Protein AF-A0A833H081-F1 (afdb_monomer_lite)

Structure (mmCIF, N/CA/C/O backbone):
data_AF-A0A833H081-F1
#
_entry.id   AF-A0A833H081-F1
#
loop_
_atom_site.group_PDB
_atom_site.id
_atom_site.type_symbol
_atom_site.label_atom_id
_atom_site.label_alt_id
_atom_site.label_comp_id
_atom_site.label_asym_id
_atom_site.label_entity_id
_atom_site.label_seq_id
_atom_site.pdbx_PDB_ins_code
_atom_site.Cartn_x
_atom_site.Cartn_y
_atom_site.Cartn_z
_atom_site.occupancy
_atom_site.B_iso_or_equiv
_atom_site.auth_seq_id
_atom_site.auth_comp_id
_atom_site.auth_asym_id
_atom_site.auth_atom_id
_atom_site.pdbx_PDB_model_num
ATOM 1 N N . MET A 1 1 ? -15.507 33.249 69.278 1.00 48.41 1 MET A N 1
ATOM 2 C CA . MET A 1 1 ? -15.142 32.251 68.249 1.00 48.41 1 MET A CA 1
ATOM 3 C C . MET A 1 1 ? -15.865 32.626 66.962 1.00 48.41 1 MET A C 1
ATOM 5 O O . MET A 1 1 ? -17.086 32.691 66.982 1.00 48.41 1 MET A O 1
ATOM 9 N N . LYS A 1 2 ? -15.139 33.000 65.900 1.00 46.97 2 LYS A N 1
ATOM 10 C CA . LYS A 1 2 ? -15.729 33.373 64.602 1.00 46.97 2 LYS A CA 1
ATOM 11 C C . LYS A 1 2 ? -15.830 32.118 63.737 1.00 46.97 2 LYS A C 1
ATOM 13 O O . LYS A 1 2 ? -14.808 31.524 63.412 1.00 46.97 2 LYS A O 1
ATOM 18 N N . VAL A 1 3 ? -17.055 31.714 63.420 1.00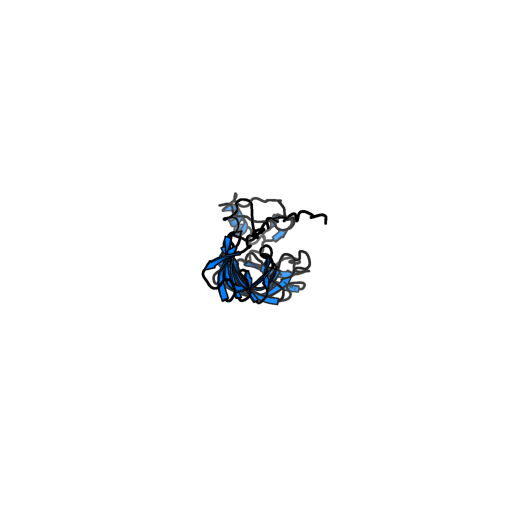 56.38 3 VAL A N 1
ATOM 19 C CA . VAL A 1 3 ? -17.357 30.589 62.530 1.00 56.38 3 VAL A CA 1
ATOM 20 C C . VAL A 1 3 ? -17.225 31.094 61.093 1.00 56.38 3 VAL A C 1
ATOM 22 O O . VAL A 1 3 ? -17.935 32.019 60.705 1.00 56.38 3 VAL A O 1
ATOM 25 N N . PHE A 1 4 ? -16.285 30.540 60.326 1.00 51.81 4 PHE A N 1
ATOM 26 C CA . PHE A 1 4 ? -16.158 30.813 58.893 1.00 51.81 4 PHE A CA 1
ATOM 27 C C . PHE A 1 4 ? -17.021 29.819 58.101 1.00 51.81 4 PHE A C 1
ATOM 29 O O . PHE A 1 4 ? -16.966 28.623 58.392 1.00 51.81 4 PHE A O 1
ATOM 36 N N . PRO A 1 5 ? -17.808 30.273 57.110 1.00 66.81 5 PRO A N 1
ATOM 37 C CA . PRO A 1 5 ? -18.621 29.388 56.288 1.00 66.81 5 PRO A CA 1
ATOM 38 C C . PRO A 1 5 ? -17.740 28.613 55.300 1.00 66.81 5 PRO A C 1
ATOM 40 O O . PRO A 1 5 ? -16.988 29.194 54.518 1.00 66.81 5 PRO A O 1
ATOM 43 N N . THR A 1 6 ? -17.839 27.287 55.334 1.00 69.38 6 THR A N 1
ATOM 44 C CA . THR A 1 6 ? -17.206 26.391 54.364 1.00 69.38 6 THR A CA 1
ATOM 45 C C . THR A 1 6 ? -17.991 26.449 53.054 1.00 69.38 6 THR A C 1
ATOM 47 O O . THR A 1 6 ? -19.110 25.949 52.968 1.00 69.38 6 THR A O 1
ATOM 50 N N . ILE A 1 7 ? -17.423 27.086 52.032 1.00 67.81 7 ILE A N 1
ATOM 51 C CA . ILE A 1 7 ? -17.984 27.101 50.677 1.00 67.81 7 ILE A CA 1
ATOM 52 C C . ILE A 1 7 ? -17.566 25.798 49.988 1.00 67.81 7 ILE A C 1
ATOM 54 O O . ILE A 1 7 ? -16.392 25.601 49.679 1.00 67.81 7 ILE A O 1
ATOM 58 N N . VAL A 1 8 ? -18.522 24.896 49.767 1.00 68.31 8 VAL A N 1
ATOM 59 C CA . VAL A 1 8 ? -18.324 23.667 48.987 1.00 68.31 8 VAL A CA 1
ATOM 60 C C . VAL A 1 8 ? -18.497 24.011 47.509 1.00 68.31 8 VAL A C 1
ATOM 62 O O . VAL A 1 8 ? -19.612 24.235 47.043 1.00 68.31 8 VAL A O 1
ATOM 65 N N . PHE A 1 9 ? -17.395 24.070 46.761 1.00 62.66 9 PHE A N 1
ATOM 66 C CA . PHE A 1 9 ? -17.441 24.155 45.302 1.00 62.66 9 PHE A CA 1
ATOM 67 C C . PHE A 1 9 ? -17.783 22.775 44.729 1.00 62.66 9 PHE A C 1
ATOM 69 O O . PHE A 1 9 ? -16.938 21.883 44.682 1.00 62.66 9 PHE A O 1
ATOM 76 N N . ALA A 1 10 ? -19.027 22.597 44.283 1.00 66.94 10 ALA A N 1
ATOM 77 C CA . ALA A 1 10 ? -19.420 21.472 43.441 1.00 66.94 10 ALA A CA 1
ATOM 78 C C . ALA A 1 10 ? -18.830 21.682 42.035 1.00 66.94 10 ALA A C 1
ATOM 80 O O . ALA A 1 10 ? -19.448 22.290 41.164 1.00 66.94 10 ALA A O 1
ATOM 81 N N . GLY A 1 11 ? -17.583 21.250 41.842 1.00 69.00 11 GLY A N 1
ATOM 82 C CA . GLY A 1 11 ? -16.923 21.267 40.542 1.00 69.00 11 GLY A CA 1
ATOM 83 C C . GLY A 1 11 ? -17.538 20.215 39.627 1.00 69.00 11 GLY A C 1
ATOM 84 O O . GLY A 1 11 ? -17.276 19.025 39.786 1.00 69.00 11 GLY A O 1
ATOM 85 N N . THR A 1 12 ? -18.356 20.643 38.670 1.00 75.00 12 THR A N 1
ATOM 86 C CA . THR A 1 12 ? -18.852 19.789 37.589 1.00 75.00 12 THR A CA 1
ATOM 87 C C . THR A 1 12 ? -17.662 19.314 36.755 1.00 75.00 12 THR A C 1
ATOM 89 O O . THR A 1 12 ? -17.102 20.075 35.966 1.00 75.00 12 THR A O 1
ATOM 92 N N . ILE A 1 13 ? -17.246 18.061 36.944 1.00 76.38 13 ILE A N 1
ATOM 93 C CA . ILE A 1 13 ? -16.225 17.424 36.111 1.00 76.38 13 ILE A CA 1
ATOM 94 C C . ILE A 1 13 ? -16.863 17.167 34.743 1.00 76.38 13 ILE A C 1
ATOM 96 O O . ILE A 1 13 ? -17.627 16.220 34.564 1.00 76.38 13 ILE A O 1
ATOM 100 N N . LEU A 1 14 ? -16.574 18.038 33.775 1.00 66.00 14 LEU A N 1
ATOM 101 C CA . LEU A 1 14 ? -16.861 17.785 32.366 1.00 66.00 14 LEU A CA 1
ATOM 102 C C . LEU A 1 14 ? -15.946 16.648 31.908 1.00 66.00 14 LEU A C 1
ATOM 104 O O . LEU A 1 14 ? -14.779 16.862 31.582 1.00 66.00 14 LEU A O 1
ATOM 108 N N . LEU A 1 15 ? -16.475 15.426 31.910 1.00 63.44 15 LEU A N 1
ATOM 109 C CA . LEU A 1 15 ? -15.853 14.300 31.228 1.00 63.44 15 LEU A CA 1
ATOM 110 C C . LEU A 1 15 ? -15.910 14.602 29.731 1.00 63.44 15 LEU A C 1
ATOM 112 O O . LEU A 1 15 ? -16.925 14.378 29.075 1.00 63.44 15 LEU A O 1
ATOM 116 N N . VAL A 1 16 ? -14.832 15.180 29.203 1.00 64.44 16 VAL A N 1
ATOM 117 C CA . VAL A 1 16 ? -14.634 15.319 27.762 1.00 64.44 16 VAL A CA 1
ATOM 118 C C . VAL A 1 16 ? -14.613 13.902 27.201 1.00 64.44 16 VAL A C 1
ATOM 120 O O . VAL A 1 16 ? -13.638 13.173 27.375 1.00 64.44 16 VAL A O 1
ATOM 123 N N . SER A 1 17 ? -15.713 13.484 26.577 1.00 53.28 17 SER A N 1
ATOM 124 C CA . SER A 1 17 ? -15.777 12.211 25.875 1.00 53.28 17 SER A CA 1
ATOM 125 C C . SER A 1 17 ? -14.866 12.316 24.657 1.00 53.28 17 SER A C 1
ATOM 127 O O . SER A 1 17 ? -15.225 12.841 23.603 1.00 53.28 17 SER A O 1
ATOM 129 N N . CYS A 1 18 ? -13.628 11.861 24.821 1.00 63.53 18 CYS A N 1
ATOM 130 C CA . CYS A 1 18 ? -12.721 11.664 23.708 1.00 63.53 18 CYS A CA 1
ATOM 131 C C . CYS A 1 18 ? -13.326 10.537 22.866 1.00 63.53 18 CYS A C 1
ATOM 133 O O . CYS A 1 18 ? -13.199 9.367 23.217 1.00 63.53 18 CYS A O 1
ATOM 135 N N . SER A 1 19 ? -14.099 10.886 21.831 1.00 71.06 19 SER A N 1
ATOM 136 C CA . SER A 1 19 ? -14.675 9.886 20.933 1.00 71.06 19 SER A CA 1
ATOM 137 C C . SER A 1 19 ? -13.513 9.102 20.327 1.00 71.06 19 SER A C 1
ATOM 139 O O . SER A 1 19 ? -12.705 9.712 19.617 1.00 71.06 19 SER A O 1
ATOM 141 N N . PRO A 1 20 ? -13.398 7.791 20.593 1.00 83.00 20 PRO A N 1
ATOM 142 C CA . PRO A 1 20 ? -12.286 7.014 20.080 1.00 83.00 20 PRO A CA 1
ATOM 143 C C . PRO A 1 20 ? -12.314 7.048 18.550 1.00 83.00 20 PRO A C 1
ATOM 145 O O . PRO A 1 20 ? -13.380 7.084 17.928 1.00 83.00 20 PRO A O 1
ATOM 148 N N . TYR A 1 21 ? -11.130 7.082 17.937 1.00 90.00 21 TYR A N 1
ATOM 149 C CA . TYR A 1 21 ? -11.008 7.087 16.478 1.00 90.00 21 TYR A CA 1
ATOM 150 C C . TYR A 1 21 ? -11.550 5.789 15.861 1.00 90.00 21 TYR A C 1
ATOM 152 O O . TYR A 1 21 ? -12.096 5.809 14.758 1.00 90.00 21 TYR A O 1
ATOM 160 N N . TRP A 1 22 ? -11.420 4.681 16.592 1.00 94.31 22 TRP A N 1
ATOM 161 C CA . TRP A 1 22 ? -11.935 3.367 16.239 1.00 94.31 22 TRP A CA 1
ATOM 162 C C . TRP A 1 22 ? -13.147 3.026 17.101 1.00 94.31 22 TRP A C 1
ATOM 164 O O . TRP A 1 22 ? -13.115 3.137 18.324 1.00 94.31 22 TRP A O 1
ATOM 174 N N . ARG A 1 23 ? -14.221 2.580 16.455 1.00 95.31 23 ARG A N 1
ATOM 175 C CA . ARG A 1 23 ? -15.385 1.996 17.113 1.00 95.31 23 ARG A CA 1
ATOM 176 C C . ARG A 1 23 ? -15.312 0.481 16.984 1.00 95.31 23 ARG A C 1
ATOM 178 O O . ARG A 1 23 ? -15.293 -0.045 15.873 1.00 95.31 23 ARG A O 1
ATOM 185 N N . CYS A 1 24 ? -15.329 -0.202 18.120 1.00 96.38 24 CYS A N 1
ATOM 186 C CA . CYS A 1 24 ? -15.501 -1.646 18.190 1.00 96.38 24 CYS A CA 1
ATOM 187 C C . CYS A 1 24 ? -16.857 -2.050 17.592 1.00 96.38 24 CYS A C 1
ATOM 189 O O . CYS A 1 24 ? -17.894 -1.566 18.045 1.00 96.38 24 CYS A O 1
ATOM 191 N N . GLU A 1 25 ? -16.859 -2.903 16.567 1.00 97.31 25 GLU A N 1
ATOM 192 C CA . GLU A 1 25 ? -18.088 -3.474 16.005 1.00 97.31 25 GLU A CA 1
ATOM 193 C C . GLU A 1 25 ? -18.339 -4.892 16.533 1.00 97.31 25 GLU A C 1
ATOM 195 O O . GLU A 1 25 ? -19.471 -5.232 16.866 1.00 97.31 25 GLU A O 1
ATOM 200 N N . SER A 1 26 ? -17.294 -5.720 16.631 1.00 97.88 26 SER A N 1
ATOM 201 C CA . SER A 1 26 ? -17.374 -7.072 17.203 1.00 97.88 26 SER A CA 1
ATOM 202 C C . SER A 1 26 ? -15.998 -7.600 17.628 1.00 97.88 26 SER A C 1
ATOM 204 O O . SER A 1 26 ? -14.970 -7.104 17.169 1.00 97.88 26 SER A O 1
ATOM 206 N N . GLY A 1 27 ? -15.972 -8.630 18.480 1.00 96.56 27 GLY A N 1
ATOM 207 C CA . GLY A 1 27 ? -14.746 -9.304 18.928 1.00 96.56 27 GLY A CA 1
ATOM 208 C C . GLY A 1 27 ? -14.127 -8.724 20.206 1.00 96.56 27 GLY A C 1
ATOM 209 O O . GLY A 1 27 ? -14.797 -8.046 20.984 1.00 96.56 27 GLY A O 1
ATOM 210 N N . ALA A 1 28 ? -12.853 -9.044 20.447 1.00 95.56 28 ALA A N 1
ATOM 211 C CA . ALA A 1 28 ? -12.121 -8.705 21.669 1.00 95.56 28 ALA A CA 1
ATOM 212 C C . ALA A 1 28 ? -11.333 -7.393 21.511 1.00 95.56 28 ALA A C 1
ATOM 214 O O . ALA A 1 28 ? -10.130 -7.412 21.276 1.00 95.56 28 ALA A O 1
ATOM 215 N N . CYS A 1 29 ? -12.021 -6.254 21.618 1.00 93.31 29 CYS A N 1
ATOM 216 C CA . CYS A 1 29 ? -11.470 -4.940 21.262 1.00 93.31 29 CYS A CA 1
ATOM 217 C C . CYS A 1 29 ? -10.391 -4.397 22.215 1.00 93.31 29 CYS A C 1
ATOM 219 O O . CYS A 1 29 ? -9.580 -3.576 21.800 1.00 93.31 29 CYS A O 1
ATOM 221 N N . ASP A 1 30 ? -10.329 -4.873 23.459 1.00 92.94 30 ASP A N 1
ATOM 222 C CA . ASP A 1 30 ? -9.329 -4.430 24.445 1.00 92.94 30 ASP A CA 1
ATOM 223 C C . ASP A 1 30 ? -8.124 -5.378 24.558 1.00 92.94 30 ASP A C 1
ATOM 225 O O . ASP A 1 30 ? -7.315 -5.263 25.477 1.00 92.94 30 ASP A O 1
ATOM 229 N N . GLY A 1 31 ? -7.978 -6.315 23.619 1.00 92.75 31 GLY A N 1
ATOM 230 C CA . GLY A 1 31 ? -6.899 -7.297 23.630 1.00 92.75 31 GLY A CA 1
ATOM 231 C C . GLY A 1 31 ? -7.325 -8.602 22.974 1.00 92.75 31 GLY A C 1
ATOM 232 O O . GLY A 1 31 ? -7.942 -9.450 23.617 1.00 92.75 31 GLY A O 1
ATOM 233 N N . GLY A 1 32 ? -6.975 -8.770 21.700 1.00 96.00 32 GLY A N 1
ATOM 234 C CA . GLY A 1 32 ? -7.300 -9.959 20.910 1.00 96.00 32 GLY A CA 1
ATOM 235 C C . GLY A 1 32 ? -7.748 -9.617 19.494 1.00 96.00 32 GLY A C 1
ATOM 236 O O . GLY A 1 32 ? -7.461 -8.532 18.992 1.00 96.00 32 GLY A O 1
ATOM 237 N N . HIS A 1 33 ? -8.447 -10.546 18.838 1.00 98.12 33 HIS A N 1
ATOM 238 C CA . HIS A 1 33 ? -8.982 -10.321 17.496 1.00 98.12 33 HIS A CA 1
ATOM 239 C C . HIS A 1 33 ? -10.333 -9.608 17.539 1.00 98.12 33 HIS A C 1
ATOM 241 O O . HIS A 1 33 ? -11.270 -10.061 18.206 1.00 98.12 33 HIS A O 1
ATOM 247 N N . ALA A 1 34 ? -10.447 -8.520 16.785 1.00 98.00 34 ALA A N 1
ATOM 248 C CA . ALA A 1 34 ? -11.671 -7.747 16.683 1.00 98.00 34 ALA A CA 1
ATOM 249 C C . ALA A 1 34 ? -11.869 -7.141 15.295 1.00 98.00 34 ALA A C 1
ATOM 251 O O . ALA A 1 34 ? -10.958 -7.074 14.467 1.00 98.00 34 ALA A O 1
ATOM 252 N N . ARG A 1 35 ? -13.097 -6.677 15.077 1.00 98.19 35 ARG A N 1
ATOM 253 C CA . ARG A 1 35 ? -13.501 -5.866 13.940 1.00 98.19 35 ARG A CA 1
ATOM 254 C C . ARG A 1 35 ? -13.758 -4.441 14.415 1.00 98.19 35 ARG A C 1
ATOM 256 O O . ARG A 1 35 ? -14.655 -4.206 15.229 1.00 98.19 35 ARG A O 1
ATOM 263 N N . LEU A 1 36 ? -12.981 -3.500 13.894 1.00 97.00 36 LEU A N 1
ATOM 264 C CA . LEU A 1 36 ? -13.054 -2.080 14.213 1.00 97.00 36 LEU A CA 1
ATOM 265 C C . LEU A 1 36 ? -13.484 -1.281 12.979 1.00 97.00 36 LEU A C 1
ATOM 267 O O . LEU A 1 36 ? -13.082 -1.582 11.855 1.00 97.00 36 LEU A O 1
ATOM 271 N N . ILE A 1 37 ? -14.268 -0.229 13.199 1.00 96.00 37 ILE A N 1
ATOM 272 C CA . ILE A 1 37 ? -14.658 0.742 12.173 1.00 96.00 37 ILE A CA 1
ATOM 273 C C . ILE A 1 37 ? -14.073 2.099 12.557 1.00 96.00 37 ILE A C 1
ATOM 275 O O . ILE A 1 37 ? -14.327 2.592 13.656 1.00 96.00 37 ILE A O 1
ATOM 279 N N . SER A 1 38 ? -13.289 2.708 11.669 1.00 93.94 38 SER A N 1
ATOM 280 C CA . SER A 1 38 ? -12.713 4.034 11.904 1.00 93.94 38 SER A CA 1
ATOM 281 C C . SER A 1 38 ? -13.778 5.132 11.824 1.00 93.94 38 SER A C 1
ATOM 283 O O . SER A 1 38 ? -14.858 4.948 11.261 1.00 93.94 38 SER A O 1
ATOM 285 N N . LYS A 1 39 ? -13.446 6.336 12.295 1.00 91.62 39 LYS A N 1
ATOM 286 C CA . LYS A 1 39 ? -14.247 7.550 12.058 1.00 91.62 39 LYS A CA 1
ATOM 287 C C . LYS A 1 39 ? -14.523 7.812 10.566 1.00 91.62 39 LYS A C 1
ATOM 289 O O . LYS A 1 39 ? -15.513 8.460 10.235 1.00 91.62 39 LYS A O 1
ATOM 294 N N . TYR A 1 40 ? -13.660 7.323 9.675 1.00 91.19 40 TYR A N 1
ATOM 295 C CA . TYR A 1 40 ? -13.803 7.444 8.219 1.00 91.19 40 TYR A CA 1
ATOM 296 C C . TYR A 1 40 ? -14.407 6.191 7.573 1.00 91.19 40 TYR A C 1
ATOM 298 O O . TYR A 1 40 ? -14.411 6.072 6.352 1.00 91.19 40 TYR A O 1
ATOM 306 N N . CYS A 1 41 ? -14.940 5.281 8.393 1.00 93.94 41 CYS A N 1
ATOM 307 C CA . CYS A 1 41 ? -15.505 3.988 8.020 1.00 93.94 41 CYS A CA 1
ATOM 308 C C . CYS A 1 41 ? -14.545 3.001 7.369 1.00 93.94 41 CYS A C 1
ATOM 310 O O . CYS A 1 41 ? -14.996 2.001 6.809 1.00 93.94 41 CYS A O 1
ATOM 312 N N . ASP A 1 42 ? -13.240 3.242 7.452 1.00 94.50 42 ASP A N 1
ATOM 313 C CA . ASP A 1 42 ? -12.304 2.182 7.126 1.00 94.50 42 ASP A CA 1
ATOM 314 C C . ASP A 1 42 ? -12.517 1.025 8.102 1.00 94.50 42 ASP A C 1
ATOM 316 O O . ASP A 1 42 ? -12.785 1.222 9.291 1.00 94.50 42 ASP A O 1
ATOM 320 N N . VAL A 1 43 ? -12.396 -0.184 7.582 1.00 96.69 43 VAL A N 1
ATOM 321 C CA . VAL A 1 43 ? -12.622 -1.405 8.340 1.00 96.69 43 VAL A CA 1
ATOM 322 C C . VAL A 1 43 ? -11.278 -2.018 8.669 1.00 96.69 43 VAL A C 1
ATOM 324 O O . VAL A 1 43 ? -10.450 -2.201 7.778 1.00 96.69 43 VAL A O 1
ATOM 327 N N . TYR A 1 44 ? -11.083 -2.379 9.930 1.00 97.56 44 TYR A N 1
ATOM 328 C CA . TYR A 1 44 ? -9.965 -3.198 10.367 1.00 97.56 44 TYR A CA 1
ATOM 329 C C . TYR A 1 44 ? -10.476 -4.502 10.978 1.00 97.56 44 TYR A C 1
ATOM 331 O O . TYR A 1 44 ? -11.393 -4.492 11.796 1.00 97.56 44 TYR A O 1
ATOM 339 N N . GLU A 1 45 ? -9.877 -5.620 10.589 1.00 98.44 45 GLU A N 1
ATOM 340 C CA . GLU A 1 45 ? -10.118 -6.949 11.143 1.00 98.44 45 GLU A CA 1
ATOM 341 C C . GLU A 1 45 ? -8.773 -7.570 11.505 1.00 98.44 45 GLU A C 1
ATOM 343 O O . GLU A 1 45 ? -7.980 -7.894 10.620 1.00 98.44 45 GLU A O 1
ATOM 348 N N . GLY A 1 46 ? -8.487 -7.734 12.790 1.00 98.06 46 GLY A N 1
ATOM 349 C CA . GLY A 1 46 ? -7.182 -8.232 13.204 1.00 98.06 46 GLY A CA 1
ATOM 350 C C . GLY A 1 46 ? -6.942 -8.116 14.693 1.00 98.06 46 GLY A C 1
ATOM 351 O O . GLY A 1 46 ? -7.879 -7.944 15.472 1.00 98.06 46 GLY A O 1
ATOM 352 N N . GLU A 1 47 ? -5.678 -8.244 15.069 1.00 98.12 47 GLU A N 1
ATOM 353 C CA . GLU A 1 47 ? -5.209 -8.070 16.437 1.00 98.12 47 GLU A CA 1
ATOM 354 C C . GLU A 1 47 ? -5.414 -6.620 16.902 1.00 98.12 47 GLU A C 1
ATOM 356 O O . GLU A 1 47 ? -5.282 -5.661 16.133 1.00 98.12 47 GLU A O 1
ATOM 361 N N . THR A 1 48 ? -5.791 -6.463 18.165 1.00 97.25 48 THR A N 1
ATOM 362 C CA . THR A 1 48 ? -6.074 -5.174 18.793 1.00 97.25 48 THR A CA 1
ATOM 363 C C . THR A 1 48 ? -5.472 -5.097 20.182 1.00 97.25 48 THR A C 1
ATOM 365 O O . THR A 1 48 ? -5.304 -6.112 20.871 1.00 97.25 48 THR A O 1
ATOM 368 N N . ARG A 1 49 ? -5.190 -3.867 20.608 1.00 96.31 49 ARG A N 1
ATOM 369 C CA . ARG A 1 49 ? -4.791 -3.535 21.972 1.00 96.31 49 ARG A CA 1
ATOM 370 C C . ARG A 1 49 ? -5.412 -2.198 22.359 1.00 96.31 49 ARG A C 1
ATOM 372 O O . ARG A 1 49 ? -5.301 -1.228 21.616 1.00 96.31 49 ARG A O 1
ATOM 379 N N . ASN A 1 50 ? -6.049 -2.140 23.530 1.00 94.12 50 ASN A N 1
ATOM 380 C CA . ASN A 1 50 ? -6.679 -0.922 24.063 1.00 94.12 50 ASN A CA 1
ATOM 381 C C . ASN A 1 50 ? -7.673 -0.249 23.088 1.00 94.12 50 ASN A C 1
ATOM 383 O O . ASN A 1 50 ? -7.677 0.974 22.951 1.00 94.12 50 ASN A O 1
ATOM 387 N N . GLY A 1 51 ? -8.477 -1.030 22.365 1.00 94.31 51 GLY A N 1
ATOM 388 C CA . GLY A 1 51 ? -9.457 -0.505 21.412 1.00 94.31 51 GLY A CA 1
ATOM 389 C C . GLY A 1 51 ? -8.878 -0.053 20.069 1.00 94.31 51 GLY A C 1
ATOM 390 O O . GLY A 1 51 ? -9.634 0.438 19.229 1.00 94.31 51 GLY A O 1
ATOM 391 N N . GLU A 1 52 ? -7.571 -0.208 19.838 1.00 95.75 52 GLU A N 1
ATOM 392 C CA . GLU A 1 52 ? -6.898 0.213 18.609 1.00 95.75 52 GLU A CA 1
ATOM 393 C C . GLU A 1 52 ? -6.297 -0.978 17.828 1.00 95.75 52 GLU A C 1
ATOM 395 O O . GLU A 1 52 ? -5.944 -1.996 18.431 1.00 95.75 52 GLU A O 1
ATOM 400 N N . PRO A 1 53 ? -6.162 -0.876 16.487 1.00 96.94 53 PRO A N 1
ATOM 401 C CA . PRO A 1 53 ? -5.421 -1.845 15.683 1.00 96.94 53 PRO A CA 1
ATOM 402 C C . PRO A 1 53 ? -3.960 -1.963 16.124 1.00 96.94 53 PRO A C 1
ATOM 404 O O . PRO A 1 53 ? -3.224 -0.974 16.110 1.00 96.94 53 PRO A O 1
ATOM 407 N N . GLU A 1 54 ? -3.514 -3.172 16.451 1.00 97.25 54 GLU A N 1
ATOM 408 C CA . GLU A 1 54 ? -2.109 -3.440 16.754 1.00 97.25 54 GLU A CA 1
ATOM 409 C C . GLU A 1 54 ? -1.770 -4.897 16.455 1.00 97.25 54 GLU A C 1
ATOM 411 O O . GLU A 1 54 ? -2.434 -5.792 16.966 1.00 97.25 54 GLU A O 1
ATOM 416 N N . GLY A 1 55 ? -0.710 -5.125 15.679 1.00 97.06 55 GLY A N 1
ATOM 417 C CA . GLY A 1 55 ? -0.274 -6.464 15.292 1.00 97.06 55 GLY A CA 1
ATOM 418 C C . GLY A 1 55 ? -0.779 -6.852 13.907 1.00 97.06 55 GLY A C 1
ATOM 419 O O . GLY A 1 55 ? -0.855 -6.007 13.016 1.00 97.06 55 GLY A O 1
ATOM 420 N N . MET A 1 56 ? -1.069 -8.131 13.691 1.00 98.00 56 MET A N 1
ATOM 421 C CA . MET A 1 56 ? -1.469 -8.642 12.378 1.00 98.00 56 MET A CA 1
ATOM 422 C C . MET A 1 56 ? -2.949 -8.389 12.093 1.00 98.00 56 MET A C 1
ATOM 424 O O . MET A 1 56 ? -3.825 -8.735 12.889 1.00 98.00 56 MET A O 1
ATOM 428 N N . GLY A 1 57 ? -3.250 -7.868 10.903 1.00 97.62 57 GLY A N 1
ATOM 429 C CA . GLY A 1 57 ? -4.633 -7.692 10.492 1.00 97.62 57 GLY A CA 1
ATOM 430 C C . GLY A 1 57 ? -4.830 -7.313 9.036 1.00 97.62 57 GLY A C 1
ATOM 431 O O . GLY A 1 57 ? -3.892 -7.184 8.247 1.00 97.62 57 GLY A O 1
ATOM 432 N N . ARG A 1 58 ? -6.103 -7.134 8.701 1.00 97.94 58 ARG A N 1
ATOM 433 C CA . ARG A 1 58 ? -6.587 -6.694 7.403 1.00 97.94 58 ARG A CA 1
ATOM 434 C C . ARG A 1 58 ? -7.286 -5.354 7.544 1.00 97.94 58 ARG A C 1
ATOM 436 O O . ARG A 1 58 ? -8.251 -5.225 8.291 1.00 97.94 58 ARG A O 1
ATOM 443 N N . TRP A 1 59 ? -6.835 -4.371 6.782 1.00 97.19 59 TRP A N 1
ATOM 444 C CA . TRP A 1 59 ? -7.449 -3.054 6.672 1.00 97.19 59 TRP A CA 1
ATOM 445 C C . TRP A 1 59 ? -8.080 -2.880 5.290 1.00 97.19 59 TRP A C 1
ATOM 447 O O . TRP A 1 59 ? -7.470 -3.250 4.293 1.00 97.19 59 TRP A O 1
ATOM 457 N N . THR A 1 60 ? -9.288 -2.321 5.221 1.00 96.50 60 THR A N 1
ATOM 458 C CA . THR A 1 60 ? -10.007 -2.029 3.971 1.00 96.50 60 THR A CA 1
ATOM 459 C C . THR A 1 60 ? -10.480 -0.583 3.967 1.00 96.50 60 THR A C 1
ATOM 461 O O . THR A 1 60 ? -11.200 -0.164 4.876 1.00 96.50 60 THR A O 1
ATOM 464 N N . SER A 1 61 ? -10.112 0.173 2.932 1.00 94.69 61 SER A N 1
ATOM 465 C CA . SER A 1 61 ? -10.481 1.580 2.834 1.00 94.69 61 SER A CA 1
ATOM 466 C C . SER A 1 61 ? -11.919 1.792 2.386 1.00 94.69 61 SER A C 1
ATOM 468 O O . SER A 1 61 ? -12.357 1.230 1.379 1.00 94.69 61 SER A O 1
ATOM 470 N N . ALA A 1 62 ? -12.615 2.711 3.051 1.00 93.94 62 ALA A N 1
ATOM 471 C CA . ALA A 1 62 ? -13.911 3.213 2.597 1.00 93.94 62 ALA A CA 1
ATOM 472 C C . ALA A 1 62 ? -13.801 4.350 1.559 1.00 93.94 62 ALA A C 1
ATOM 474 O O . ALA A 1 62 ? -14.824 4.831 1.064 1.00 93.94 62 ALA A O 1
ATOM 475 N N . GLY A 1 63 ? -12.583 4.800 1.227 1.00 88.56 63 GLY A N 1
ATOM 476 C CA . GLY A 1 63 ? -12.351 5.916 0.309 1.00 88.56 63 GLY A CA 1
ATOM 477 C C . GLY A 1 63 ? -13.088 7.185 0.748 1.00 88.56 63 GLY A C 1
ATOM 478 O O . GLY A 1 63 ? -12.877 7.688 1.849 1.00 88.56 63 GLY A O 1
ATOM 479 N N . SER A 1 64 ? -13.965 7.704 -0.115 1.00 85.62 64 SER A N 1
ATOM 480 C CA . SER A 1 64 ? -14.794 8.891 0.152 1.00 85.62 64 SER A CA 1
ATOM 481 C C . SER A 1 64 ? -16.251 8.572 0.512 1.00 85.62 64 SER A C 1
ATOM 483 O O . SER A 1 64 ? -17.064 9.492 0.609 1.00 85.62 64 SER A O 1
ATOM 485 N N . ARG A 1 65 ? -16.621 7.294 0.699 1.00 80.31 65 ARG A N 1
ATOM 486 C CA . ARG A 1 65 ? -18.033 6.900 0.864 1.00 80.31 65 ARG A CA 1
ATOM 487 C C . ARG A 1 65 ? -18.690 7.454 2.120 1.00 80.31 65 ARG A C 1
ATOM 489 O O . ARG A 1 65 ? -19.866 7.796 2.077 1.00 80.31 65 ARG A O 1
ATOM 496 N N . CYS A 1 66 ? -17.965 7.504 3.235 1.00 82.38 66 CYS A N 1
ATOM 497 C CA . CYS A 1 66 ? -18.601 7.779 4.522 1.00 82.38 66 CYS A CA 1
ATOM 498 C C . CYS A 1 66 ? -18.731 9.253 4.876 1.00 82.38 66 CYS A C 1
ATOM 500 O O . CYS A 1 66 ? -19.706 9.646 5.510 1.00 82.38 66 CYS A O 1
ATOM 502 N N . THR A 1 67 ? -17.776 10.071 4.450 1.00 80.38 67 THR A N 1
ATOM 503 C CA . THR A 1 67 ? -17.771 11.494 4.773 1.00 80.38 67 THR A CA 1
ATOM 504 C C . THR A 1 67 ? -17.614 12.266 3.473 1.00 80.38 67 THR A C 1
ATOM 506 O O . THR A 1 67 ? -16.483 12.470 3.025 1.00 80.38 67 THR A O 1
ATOM 509 N N . PRO A 1 68 ? -18.724 12.682 2.832 1.00 77.44 68 PRO A N 1
ATOM 510 C CA . PRO A 1 68 ? -18.668 13.487 1.620 1.00 77.44 68 PRO A CA 1
ATOM 511 C C . PRO A 1 68 ? -17.756 14.704 1.820 1.00 77.44 68 PRO A C 1
ATOM 513 O O . PRO A 1 68 ? -17.906 15.451 2.784 1.00 77.44 68 PRO A O 1
ATOM 516 N N . GLY A 1 69 ? -16.782 14.882 0.927 1.00 76.75 69 GLY A N 1
ATOM 517 C CA . GLY A 1 69 ? -15.789 15.960 1.019 1.00 76.75 69 GLY A CA 1
ATOM 518 C C . GLY A 1 69 ? -14.545 15.642 1.858 1.00 76.75 69 GLY A C 1
ATOM 519 O O . GLY A 1 69 ? -13.622 16.453 1.879 1.00 76.75 69 GLY A O 1
ATOM 520 N N . PHE A 1 70 ? -14.465 14.468 2.491 1.00 80.06 70 PHE A N 1
ATOM 521 C CA . PHE A 1 70 ? -13.249 13.968 3.129 1.00 80.06 70 PHE A CA 1
ATOM 522 C C . PHE A 1 70 ? -12.730 12.730 2.390 1.00 80.06 70 PHE A C 1
ATOM 524 O O . PHE A 1 70 ? -13.487 11.831 2.030 1.00 80.06 70 PHE A O 1
ATOM 531 N N . THR A 1 71 ? -11.421 12.679 2.167 1.00 74.44 71 THR A N 1
ATOM 532 C CA . THR A 1 71 ? -10.736 11.505 1.625 1.00 74.44 71 THR A CA 1
ATOM 533 C C . THR A 1 71 ? -9.532 11.197 2.498 1.00 74.44 71 THR A C 1
ATOM 535 O O . THR A 1 71 ? -8.778 12.095 2.869 1.00 74.44 71 THR A O 1
ATOM 538 N N . THR A 1 72 ? -9.334 9.919 2.811 1.00 77.88 72 THR A N 1
ATOM 539 C CA . THR A 1 72 ? -8.111 9.430 3.466 1.00 77.88 72 THR A CA 1
ATOM 540 C C . THR A 1 72 ? -6.905 9.450 2.518 1.00 77.88 72 THR A C 1
ATOM 542 O O . THR A 1 72 ? -5.784 9.175 2.939 1.00 77.88 72 THR A O 1
ATOM 545 N N . GLY A 1 73 ? -7.124 9.758 1.232 1.00 83.19 73 GLY A N 1
ATOM 546 C CA . GLY A 1 73 ? -6.140 9.641 0.156 1.00 83.19 73 GLY A CA 1
ATOM 547 C C . GLY A 1 73 ? -6.054 8.229 -0.432 1.00 83.19 73 GLY A C 1
ATOM 548 O O . GLY A 1 73 ? -5.499 8.059 -1.516 1.00 83.19 73 GLY A O 1
ATOM 549 N N . ALA A 1 74 ? -6.638 7.229 0.233 1.00 87.19 74 ALA A N 1
ATOM 550 C CA . ALA A 1 74 ? -6.714 5.867 -0.268 1.00 87.19 74 ALA A CA 1
ATOM 551 C C . ALA A 1 74 ? -7.904 5.681 -1.220 1.00 87.19 74 ALA A C 1
ATOM 553 O O . ALA A 1 74 ? -8.974 6.270 -1.046 1.00 87.19 74 ALA A O 1
ATOM 554 N N . ALA A 1 75 ? -7.714 4.840 -2.237 1.00 89.19 75 ALA A N 1
ATOM 555 C CA . ALA A 1 75 ? -8.803 4.429 -3.111 1.00 89.19 75 ALA A CA 1
ATOM 556 C C . ALA A 1 75 ? -9.808 3.573 -2.330 1.00 89.19 75 ALA A C 1
ATOM 558 O O . ALA A 1 75 ? -9.424 2.737 -1.514 1.00 89.19 75 ALA A O 1
ATOM 559 N N . GLU A 1 76 ? -11.092 3.756 -2.611 1.00 92.62 76 GLU A N 1
ATOM 560 C CA . GLU A 1 76 ? -12.147 2.928 -2.036 1.00 92.62 76 GLU A CA 1
ATOM 561 C C . GLU A 1 76 ? -11.927 1.448 -2.383 1.00 92.62 76 GLU A C 1
ATOM 563 O O . GLU A 1 76 ? -11.719 1.121 -3.548 1.00 92.62 76 GLU A O 1
ATOM 568 N N . GLY A 1 77 ? -11.957 0.565 -1.383 1.00 93.56 77 GLY A N 1
ATOM 569 C CA . GLY A 1 77 ? -11.677 -0.860 -1.552 1.00 93.56 77 GLY A CA 1
ATOM 570 C C . GLY A 1 77 ? -10.188 -1.212 -1.620 1.00 93.56 77 GLY A C 1
ATOM 571 O O . GLY A 1 77 ? -9.861 -2.367 -1.869 1.00 93.56 77 GLY A O 1
ATOM 572 N N . LEU A 1 78 ? -9.273 -0.254 -1.414 1.00 93.62 78 LEU A N 1
ATOM 573 C CA . LEU A 1 78 ? -7.863 -0.567 -1.176 1.00 93.62 78 LEU A CA 1
ATOM 574 C C . LEU A 1 78 ? -7.749 -1.410 0.098 1.00 93.62 78 LEU A C 1
ATOM 576 O O . LEU A 1 78 ? -8.266 -1.014 1.143 1.00 93.62 78 LEU A O 1
ATOM 580 N N . MET A 1 79 ? -7.065 -2.545 0.012 1.00 96.62 79 MET A N 1
ATOM 581 C CA . MET A 1 79 ? -6.898 -3.484 1.117 1.00 96.62 79 MET A CA 1
ATOM 582 C C . MET A 1 79 ? -5.423 -3.646 1.463 1.00 96.62 79 MET A C 1
ATOM 584 O O . MET A 1 79 ? -4.590 -3.763 0.568 1.00 96.62 79 MET A O 1
ATOM 588 N N . TYR A 1 80 ? -5.105 -3.694 2.751 1.00 96.81 80 TYR A N 1
ATOM 589 C CA . TYR A 1 80 ? -3.788 -4.066 3.258 1.00 96.81 80 TYR A CA 1
ATOM 590 C C . TYR A 1 80 ? -3.919 -5.261 4.196 1.00 96.81 80 TYR A C 1
ATOM 592 O O . TYR A 1 80 ? -4.789 -5.257 5.064 1.00 96.81 80 TYR A O 1
ATOM 600 N N . GLU A 1 81 ? -3.042 -6.245 4.049 1.00 98.06 81 GLU A N 1
ATOM 601 C CA . GLU A 1 81 ? -2.915 -7.393 4.945 1.00 98.06 81 GLU A CA 1
ATOM 602 C C . GLU A 1 81 ? -1.484 -7.459 5.467 1.00 98.06 81 GLU A C 1
ATOM 604 O O . GLU A 1 81 ? -0.537 -7.541 4.683 1.00 98.06 81 GLU A O 1
ATOM 609 N N . GLY A 1 82 ? -1.316 -7.403 6.784 1.00 97.44 82 GLY A N 1
ATOM 610 C CA . GLY A 1 82 ? 0.002 -7.402 7.400 1.00 97.44 82 GLY A CA 1
ATOM 611 C C . GLY A 1 82 ? 0.015 -6.787 8.798 1.00 97.44 82 GLY A C 1
ATOM 612 O O . GLY A 1 82 ? -1.043 -6.533 9.379 1.00 97.44 82 GLY A O 1
ATOM 613 N N . PRO A 1 83 ? 1.214 -6.539 9.337 1.00 97.75 83 PRO A N 1
ATOM 614 C CA . PRO A 1 83 ? 1.402 -5.876 10.613 1.00 97.75 83 PRO A CA 1
ATOM 615 C C . PRO A 1 83 ? 1.031 -4.391 10.526 1.00 97.75 83 PRO A C 1
ATOM 617 O O . PRO A 1 83 ? 1.379 -3.686 9.566 1.00 97.75 83 PRO A O 1
ATOM 620 N N . VAL A 1 84 ? 0.315 -3.926 11.546 1.00 97.12 84 VAL A N 1
ATOM 621 C CA . VAL A 1 84 ? -0.157 -2.552 11.698 1.00 97.12 84 VAL A CA 1
ATOM 622 C C . VAL A 1 84 ? 0.073 -2.055 13.118 1.00 97.12 84 VAL A C 1
ATOM 624 O O . VAL A 1 84 ? 0.130 -2.825 14.077 1.00 97.12 84 VAL A O 1
ATOM 627 N N . THR A 1 85 ? 0.160 -0.739 13.256 1.00 95.75 85 THR A N 1
ATOM 628 C CA . THR A 1 85 ? 0.139 -0.064 14.554 1.00 95.75 85 THR A CA 1
ATOM 629 C C . THR A 1 85 ? -0.799 1.130 14.494 1.00 95.75 85 THR A C 1
ATOM 631 O O . THR A 1 85 ? -0.891 1.827 13.481 1.00 95.75 85 THR A O 1
ATOM 634 N N . SER A 1 86 ? -1.504 1.387 15.586 1.00 93.75 86 SER A N 1
ATOM 635 C CA . SER A 1 86 ? -2.277 2.604 15.785 1.00 93.75 86 SER A CA 1
ATOM 636 C C . SER A 1 86 ? -1.902 3.197 17.133 1.00 93.75 86 SER A C 1
ATOM 638 O O . SER A 1 86 ? -1.782 2.487 18.127 1.00 93.75 86 SER A O 1
ATOM 640 N N . ALA A 1 87 ? -1.654 4.502 17.140 1.00 88.12 87 ALA A N 1
ATOM 641 C CA . ALA A 1 87 ? -1.457 5.253 18.368 1.00 88.12 87 ALA A CA 1
ATOM 642 C C . ALA A 1 87 ? -2.125 6.617 18.232 1.00 88.12 87 ALA A C 1
ATOM 644 O O . ALA A 1 87 ? -1.850 7.355 17.277 1.00 88.12 87 ALA A O 1
ATOM 645 N N . ASN A 1 88 ? -2.991 6.961 19.188 1.00 86.06 88 ASN A N 1
ATOM 646 C CA . ASN A 1 88 ? -3.739 8.221 19.200 1.00 86.06 88 ASN A CA 1
ATOM 647 C C . ASN A 1 88 ? -4.515 8.439 17.885 1.00 86.06 88 ASN A C 1
ATOM 649 O O . ASN A 1 88 ? -4.497 9.529 17.308 1.00 86.06 88 ASN A O 1
ATOM 653 N N . GLY A 1 89 ? -5.123 7.372 17.354 1.00 85.56 89 GLY A N 1
ATOM 654 C CA . GLY A 1 89 ? -5.859 7.396 16.085 1.00 85.56 89 GLY A CA 1
ATOM 655 C C . GLY A 1 89 ? -4.998 7.502 14.818 1.00 85.56 89 GLY A C 1
ATOM 656 O O . GLY A 1 89 ? -5.542 7.607 13.719 1.00 85.56 89 GLY A O 1
ATOM 657 N N . THR A 1 90 ? -3.666 7.467 14.928 1.00 90.00 90 THR A N 1
ATOM 658 C CA . THR A 1 90 ? -2.775 7.448 13.760 1.00 90.00 90 THR A CA 1
ATOM 659 C C . THR A 1 90 ? -2.454 6.015 13.360 1.00 90.00 90 THR A C 1
ATOM 661 O O . THR A 1 90 ? -1.578 5.390 13.951 1.00 90.00 90 THR A O 1
ATOM 664 N N . PHE A 1 91 ? -3.129 5.524 12.323 1.00 92.88 91 PHE A N 1
ATOM 665 C CA . PHE A 1 91 ? -2.912 4.189 11.767 1.00 92.88 91 PHE A CA 1
ATOM 666 C C . PHE A 1 91 ? -1.688 4.131 10.841 1.00 92.88 91 PHE A C 1
ATOM 668 O O . PHE A 1 91 ? -1.506 4.993 9.969 1.00 92.88 91 PHE A O 1
ATOM 675 N N . ARG A 1 92 ? -0.866 3.095 11.011 1.00 94.88 92 ARG A N 1
ATOM 676 C CA . ARG A 1 92 ? 0.381 2.866 10.281 1.00 94.88 92 ARG A CA 1
ATOM 677 C C . ARG A 1 92 ? 0.528 1.415 9.844 1.00 94.88 92 ARG A C 1
ATOM 679 O O . ARG A 1 92 ? 0.159 0.497 10.569 1.00 94.88 92 ARG A O 1
ATOM 686 N N . PHE A 1 93 ? 1.140 1.238 8.680 1.00 94.81 93 PHE A N 1
ATOM 687 C CA . PHE A 1 93 ? 1.638 -0.052 8.204 1.00 94.81 93 PHE A CA 1
ATOM 688 C C . PHE A 1 93 ? 3.088 -0.207 8.670 1.00 94.81 93 PHE A C 1
ATOM 690 O O . PHE A 1 93 ? 3.846 0.764 8.551 1.00 94.81 93 PHE A O 1
ATOM 697 N N . ASP A 1 94 ? 3.469 -1.371 9.203 1.00 93.75 94 ASP A N 1
ATOM 698 C CA . ASP A 1 94 ? 4.820 -1.574 9.747 1.00 93.75 94 ASP A CA 1
ATOM 699 C C . ASP A 1 94 ? 5.311 -3.022 9.619 1.00 93.75 94 ASP A C 1
ATOM 701 O O . ASP A 1 94 ? 5.102 -3.837 10.513 1.00 93.75 94 ASP A O 1
ATOM 705 N N . GLY A 1 95 ? 5.974 -3.341 8.506 1.00 95.75 95 GLY A N 1
ATOM 706 C CA . GLY A 1 95 ? 6.586 -4.651 8.259 1.00 95.75 95 GLY A CA 1
ATOM 707 C C . GLY A 1 95 ? 6.168 -5.286 6.934 1.00 95.75 95 GLY A C 1
ATOM 708 O O . GLY A 1 95 ? 5.737 -4.598 6.011 1.00 95.75 95 GLY A O 1
ATOM 709 N N . GLU A 1 96 ? 6.339 -6.603 6.821 1.00 97.38 96 GLU A N 1
ATOM 710 C CA . GLU A 1 96 ? 5.981 -7.367 5.619 1.00 97.38 96 GLU A CA 1
ATOM 711 C C . GLU A 1 96 ? 4.468 -7.468 5.454 1.00 97.38 96 GLU A C 1
ATOM 713 O O . GLU A 1 96 ? 3.776 -7.997 6.323 1.00 97.38 96 GLU A O 1
ATOM 718 N N . GLY A 1 97 ? 3.957 -7.003 4.318 1.00 97.06 97 GLY A N 1
ATOM 719 C CA . GLY A 1 97 ? 2.527 -6.999 4.050 1.00 97.06 97 GLY A CA 1
ATOM 720 C C . GLY A 1 97 ? 2.192 -7.158 2.576 1.00 97.06 97 GLY A C 1
ATOM 721 O O . GLY A 1 97 ? 3.060 -7.294 1.712 1.00 97.06 97 GLY A O 1
ATOM 722 N N . THR A 1 98 ? 0.895 -7.151 2.295 1.00 96.88 98 THR A N 1
ATOM 723 C CA . THR A 1 98 ? 0.337 -7.191 0.946 1.00 96.88 98 THR A CA 1
ATOM 724 C C . THR A 1 98 ? -0.689 -6.078 0.783 1.00 96.88 98 THR A C 1
ATOM 726 O O . THR A 1 98 ? -1.612 -5.955 1.582 1.00 96.88 98 THR A O 1
ATOM 729 N N . LEU A 1 99 ? -0.546 -5.276 -0.269 1.00 95.19 99 LEU A N 1
ATOM 730 C CA . LEU A 1 99 ? -1.462 -4.206 -0.642 1.00 95.19 99 LEU A CA 1
ATOM 731 C C . LEU A 1 99 ? -2.227 -4.610 -1.907 1.00 95.19 99 LEU A C 1
ATOM 733 O O . LEU A 1 99 ? -1.633 -4.751 -2.976 1.00 95.19 99 LEU A O 1
ATOM 737 N N . THR A 1 100 ? -3.541 -4.773 -1.792 1.00 95.31 100 THR A N 1
ATOM 738 C CA . THR A 1 100 ? -4.439 -5.148 -2.890 1.00 95.31 100 THR A CA 1
ATOM 739 C C . THR A 1 100 ? -5.293 -3.956 -3.299 1.00 95.31 100 THR A C 1
ATOM 741 O O . THR A 1 100 ? -6.058 -3.409 -2.508 1.00 95.31 100 THR A O 1
ATOM 744 N N . TYR A 1 101 ? -5.170 -3.549 -4.555 1.00 93.12 101 TYR A N 1
ATOM 745 C CA . TYR A 1 101 ? -5.940 -2.462 -5.141 1.00 93.12 101 TYR A CA 1
ATOM 746 C C . TYR A 1 101 ? -7.285 -2.965 -5.687 1.00 93.12 101 TYR A C 1
ATOM 748 O O . TYR A 1 101 ? -7.380 -4.108 -6.141 1.00 93.12 101 TYR A O 1
ATOM 756 N N . PRO A 1 102 ? -8.301 -2.088 -5.784 1.00 92.62 102 PRO A N 1
ATOM 757 C CA . PRO A 1 102 ? -9.623 -2.442 -6.319 1.00 92.62 102 PRO A CA 1
ATOM 758 C C . PRO A 1 102 ? -9.608 -2.990 -7.751 1.00 92.62 102 PRO A C 1
ATOM 760 O O . PRO A 1 102 ? -10.518 -3.696 -8.170 1.00 92.62 102 PRO A O 1
ATOM 763 N N . ASN A 1 103 ? -8.571 -2.662 -8.526 1.00 89.12 103 ASN A N 1
ATOM 764 C CA . ASN A 1 103 ? -8.390 -3.149 -9.893 1.00 89.12 103 ASN A CA 1
ATOM 765 C C . ASN A 1 103 ? -7.773 -4.564 -9.969 1.00 89.12 103 ASN A C 1
ATOM 767 O O . ASN A 1 103 ? -7.452 -5.009 -11.072 1.00 89.12 103 ASN A O 1
ATOM 771 N N . GLY A 1 104 ? -7.565 -5.236 -8.829 1.00 92.56 104 GLY A N 1
ATOM 772 C CA . GLY A 1 104 ? -6.964 -6.569 -8.726 1.00 92.56 104 GLY A CA 1
ATOM 773 C C . GLY A 1 104 ? -5.432 -6.589 -8.727 1.00 92.56 104 GLY A C 1
ATOM 774 O O . GLY A 1 104 ? -4.840 -7.665 -8.755 1.00 92.56 104 GLY A O 1
ATOM 775 N N . MET A 1 105 ? -4.774 -5.426 -8.722 1.00 90.69 105 MET A N 1
ATOM 776 C CA . MET A 1 105 ? -3.322 -5.336 -8.566 1.00 90.69 105 MET A CA 1
ATOM 777 C C . MET A 1 105 ? -2.921 -5.623 -7.122 1.00 90.69 105 MET A C 1
ATOM 779 O O . MET A 1 105 ? -3.518 -5.077 -6.200 1.00 90.69 105 MET A O 1
ATOM 783 N N . VAL A 1 106 ? -1.885 -6.432 -6.932 1.00 94.44 106 VAL A N 1
ATOM 784 C CA . VAL A 1 106 ? -1.383 -6.831 -5.617 1.00 94.44 106 VAL A CA 1
ATOM 785 C C . VAL A 1 106 ? 0.109 -6.526 -5.536 1.00 94.44 106 VAL A C 1
ATOM 787 O O . VAL A 1 106 ? 0.871 -6.939 -6.409 1.00 94.44 106 VAL A O 1
ATOM 790 N N . LEU A 1 107 ? 0.526 -5.813 -4.493 1.00 93.44 107 LEU A N 1
ATOM 791 C CA . LEU A 1 107 ? 1.925 -5.511 -4.188 1.00 93.44 107 LEU A CA 1
ATOM 792 C C . LEU A 1 107 ? 2.299 -6.182 -2.870 1.00 93.44 107 LEU A C 1
ATOM 794 O O . LEU A 1 107 ? 1.563 -6.032 -1.901 1.00 93.44 107 LEU A O 1
ATOM 798 N N . GLY A 1 108 ? 3.438 -6.859 -2.802 1.00 95.75 108 GLY A N 1
ATOM 799 C CA . GLY A 1 108 ? 3.968 -7.399 -1.553 1.00 95.75 108 GLY A CA 1
ATOM 800 C C . GLY A 1 108 ? 5.407 -6.977 -1.298 1.00 95.75 108 GLY A C 1
ATOM 801 O O . GLY A 1 108 ? 6.192 -6.807 -2.236 1.00 95.75 108 GLY A O 1
ATOM 802 N N . GLY A 1 109 ? 5.739 -6.811 -0.024 1.00 95.38 109 GLY A N 1
ATOM 803 C CA . GLY A 1 109 ? 7.061 -6.427 0.464 1.00 95.38 109 GLY A CA 1
ATOM 804 C C . GLY A 1 109 ? 6.962 -5.719 1.812 1.00 95.38 109 GLY A C 1
ATOM 805 O O . GLY A 1 109 ? 5.923 -5.767 2.476 1.00 95.38 109 GLY A O 1
ATOM 806 N N . THR A 1 110 ? 8.020 -5.006 2.189 1.00 95.75 110 THR A N 1
ATOM 807 C CA . THR A 1 110 ? 8.057 -4.243 3.438 1.00 95.75 110 THR A CA 1
ATOM 808 C C . THR A 1 110 ? 7.343 -2.895 3.298 1.00 95.75 110 THR A C 1
ATOM 810 O O . THR A 1 110 ? 7.717 -2.059 2.472 1.00 95.75 110 THR A O 1
ATOM 813 N N . PHE A 1 111 ? 6.364 -2.623 4.154 1.00 94.12 111 PHE A N 1
ATOM 814 C CA . PHE A 1 111 ? 5.647 -1.353 4.231 1.00 94.12 111 PHE A CA 1
ATOM 815 C C . PHE A 1 111 ? 6.030 -0.590 5.496 1.00 94.12 111 PHE A C 1
ATOM 817 O O . PHE A 1 111 ? 6.187 -1.163 6.572 1.00 94.12 111 PHE A O 1
ATOM 824 N N . LYS A 1 112 ? 6.172 0.729 5.361 1.00 92.94 112 LYS A N 1
ATOM 825 C CA . LYS A 1 112 ? 6.359 1.647 6.484 1.00 92.94 112 LYS A CA 1
ATOM 826 C C . LYS A 1 112 ? 5.770 3.000 6.128 1.00 92.94 112 LYS A C 1
ATOM 828 O O . LYS A 1 112 ? 6.340 3.740 5.325 1.00 92.94 112 LYS A O 1
ATOM 833 N N . GLY A 1 113 ? 4.641 3.342 6.734 1.00 88.81 113 GLY A N 1
ATOM 834 C CA . GLY A 1 113 ? 3.918 4.554 6.363 1.00 88.81 113 GLY A CA 1
ATOM 835 C C . GLY A 1 113 ? 2.584 4.708 7.072 1.00 88.81 113 GLY A C 1
ATOM 836 O O . GLY A 1 113 ? 2.327 4.067 8.086 1.00 88.81 113 GLY A O 1
ATOM 837 N N . HIS A 1 114 ? 1.740 5.584 6.538 1.00 85.75 114 HIS A N 1
ATOM 838 C CA . HIS A 1 114 ? 0.382 5.838 7.024 1.00 85.75 114 HIS A CA 1
ATOM 839 C C . HIS A 1 114 ? -0.623 5.707 5.874 1.00 85.75 114 HIS A C 1
ATOM 841 O O . HIS A 1 114 ? -0.228 5.626 4.714 1.00 85.75 114 HIS A O 1
ATOM 847 N N . LEU A 1 115 ? -1.922 5.767 6.171 1.00 77.94 115 LEU A N 1
ATOM 848 C CA . LEU A 1 115 ? -3.009 5.525 5.206 1.00 77.94 115 LEU A CA 1
ATOM 849 C C . LEU A 1 115 ? -2.867 6.260 3.861 1.00 77.94 115 LEU A C 1
ATOM 851 O O . LEU A 1 115 ? -2.989 5.637 2.811 1.00 77.94 115 LEU A O 1
ATOM 855 N N . ALA A 1 116 ? -2.545 7.558 3.876 1.00 71.50 116 ALA A N 1
ATOM 856 C CA . ALA A 1 116 ? -2.402 8.336 2.639 1.00 71.50 116 ALA A CA 1
ATOM 857 C C . ALA A 1 116 ? -1.159 7.978 1.789 1.00 71.50 116 ALA A C 1
ATOM 859 O O . ALA A 1 116 ? -1.117 8.302 0.606 1.00 71.50 116 ALA A O 1
ATOM 860 N N . SER A 1 117 ? -0.159 7.319 2.383 1.00 75.25 117 SER A N 1
ATOM 861 C CA . SER A 1 117 ? 1.109 6.950 1.746 1.00 75.25 117 SER A CA 1
ATOM 862 C C . SER A 1 117 ? 1.627 5.661 2.393 1.00 75.25 117 SER A C 1
ATOM 864 O O . SER A 1 117 ? 2.434 5.742 3.327 1.00 75.25 117 SER A O 1
ATOM 866 N N . PRO A 1 118 ? 1.189 4.473 1.922 1.00 72.94 118 PRO A N 1
ATOM 867 C CA . PRO A 1 118 ? 1.531 3.193 2.543 1.00 72.94 118 PRO A CA 1
ATOM 868 C C . PRO A 1 118 ? 3.036 2.935 2.670 1.00 72.94 118 PRO A C 1
ATOM 870 O O . PRO A 1 118 ? 3.465 2.144 3.503 1.00 72.94 118 PRO A O 1
ATOM 873 N N . GLY A 1 119 ? 3.842 3.653 1.879 1.00 81.62 119 GLY A N 1
ATOM 874 C CA . GLY A 1 119 ? 5.282 3.741 2.070 1.00 81.62 119 GLY A CA 1
ATOM 875 C C . GLY A 1 119 ? 5.957 2.393 1.876 1.00 81.62 119 GLY A C 1
ATOM 876 O O . GLY A 1 119 ? 6.643 1.910 2.774 1.00 81.62 119 GLY A O 1
ATOM 877 N N . LEU A 1 120 ? 5.750 1.784 0.709 1.00 88.50 120 LEU A N 1
ATOM 878 C CA . LEU A 1 120 ? 6.509 0.613 0.281 1.00 88.50 120 LEU A CA 1
ATOM 879 C C . LEU A 1 120 ? 8.009 0.940 0.343 1.00 88.50 120 LEU A C 1
ATOM 881 O O . LEU A 1 120 ? 8.453 1.984 -0.145 1.00 88.50 120 LEU A O 1
ATOM 885 N N . GLN A 1 121 ? 8.783 0.102 1.019 1.00 91.50 121 GLN A N 1
ATOM 886 C CA . GLN A 1 121 ? 10.205 0.333 1.236 1.00 91.50 121 GLN A CA 1
ATOM 887 C C . GLN A 1 121 ? 11.046 -0.371 0.167 1.00 91.50 121 GLN A C 1
ATOM 889 O O . GLN A 1 121 ? 10.584 -1.334 -0.443 1.00 91.50 121 GLN A O 1
ATOM 894 N N . PRO A 1 122 ? 12.276 0.111 -0.094 1.00 90.69 122 PRO A N 1
ATOM 895 C CA . PRO A 1 122 ? 13.213 -0.615 -0.934 1.00 90.69 122 PRO A CA 1
ATOM 896 C C . PRO A 1 122 ? 13.538 -1.986 -0.344 1.00 90.69 122 PRO A C 1
ATOM 898 O O . PRO A 1 122 ? 13.663 -2.108 0.875 1.00 90.69 122 PRO A O 1
ATOM 901 N N . GLY A 1 123 ? 13.744 -2.972 -1.208 1.00 92.25 123 GLY A N 1
ATOM 902 C CA . GLY A 1 123 ? 14.031 -4.351 -0.820 1.00 92.25 123 GLY A CA 1
ATOM 903 C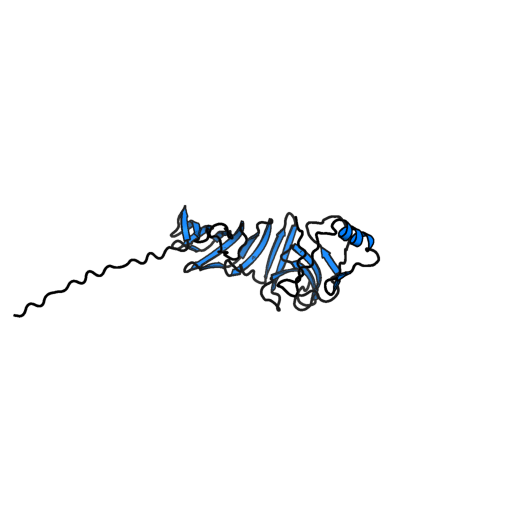 C . GLY A 1 123 ? 13.220 -5.353 -1.630 1.00 92.25 123 GLY A C 1
ATOM 904 O O . GLY A 1 123 ? 12.474 -4.978 -2.535 1.00 92.25 123 GLY A O 1
ATOM 905 N N . SER A 1 124 ? 13.353 -6.634 -1.309 1.00 95.00 124 SER A N 1
ATOM 906 C CA . SER A 1 124 ? 12.684 -7.698 -2.049 1.00 95.00 124 SER A CA 1
ATOM 907 C C . SER A 1 124 ? 11.160 -7.601 -1.954 1.00 95.00 124 SER A C 1
ATOM 909 O O . SER A 1 124 ? 10.595 -7.196 -0.939 1.00 95.00 124 SER A O 1
ATOM 911 N N . GLY A 1 125 ? 10.474 -8.027 -3.008 1.00 95.81 125 GLY A N 1
ATOM 912 C CA . GLY A 1 125 ? 9.024 -8.125 -2.997 1.00 95.81 125 GLY A CA 1
ATOM 913 C C . GLY A 1 125 ? 8.448 -8.719 -4.272 1.00 95.81 125 GLY A C 1
ATOM 914 O O . GLY A 1 125 ? 9.154 -9.333 -5.081 1.00 95.81 125 GLY A O 1
ATOM 915 N N . PHE A 1 126 ? 7.136 -8.570 -4.431 1.00 95.12 126 PHE A N 1
ATOM 916 C CA . PHE A 1 126 ? 6.423 -9.074 -5.598 1.00 95.12 126 PHE A CA 1
ATOM 917 C C . PHE A 1 126 ? 5.313 -8.133 -6.055 1.00 95.12 126 PHE A C 1
ATOM 919 O O . PHE A 1 126 ? 4.737 -7.370 -5.282 1.00 95.12 126 PHE A O 1
ATOM 926 N N . PHE A 1 127 ? 4.975 -8.249 -7.329 1.00 93.00 127 PHE A N 1
ATOM 927 C CA . PHE A 1 127 ? 3.852 -7.587 -7.969 1.00 93.00 127 PHE A CA 1
ATOM 928 C C . PHE A 1 127 ? 3.020 -8.646 -8.680 1.00 93.00 127 PHE A C 1
ATOM 930 O O . PHE A 1 127 ? 3.557 -9.450 -9.443 1.00 93.00 127 PHE A O 1
ATOM 937 N N . ARG A 1 128 ? 1.702 -8.610 -8.504 1.00 93.38 128 ARG A N 1
ATOM 938 C CA . ARG A 1 128 ? 0.768 -9.463 -9.237 1.00 93.38 128 ARG A CA 1
ATOM 939 C C . ARG A 1 128 ? -0.338 -8.632 -9.867 1.00 93.38 128 ARG A C 1
ATOM 941 O O . ARG A 1 128 ? -0.899 -7.739 -9.238 1.00 93.38 128 ARG A O 1
ATOM 948 N N . TYR A 1 129 ? -0.670 -8.950 -11.111 1.00 89.25 129 TYR A N 1
ATOM 949 C CA . TYR A 1 129 ? -1.823 -8.382 -11.801 1.00 89.25 129 TYR A CA 1
ATOM 950 C C . TYR A 1 129 ? -2.456 -9.449 -12.694 1.00 89.25 129 TYR A C 1
ATOM 952 O O . TYR A 1 129 ? -1.821 -9.950 -13.625 1.00 89.25 129 TYR A O 1
ATOM 960 N N . GLY A 1 130 ? -3.702 -9.825 -12.396 1.00 89.75 130 GLY A N 1
ATOM 961 C CA . GLY A 1 130 ? -4.334 -10.987 -13.022 1.00 89.75 130 GLY A CA 1
ATOM 962 C C . GLY A 1 130 ? -3.551 -12.271 -12.725 1.00 89.75 130 GLY A C 1
ATOM 963 O O . GLY A 1 130 ? -3.241 -12.553 -11.570 1.00 89.75 130 GLY A O 1
ATOM 964 N N . ASN A 1 131 ? -3.199 -13.021 -13.772 1.00 87.94 131 ASN A N 1
ATOM 965 C CA . ASN A 1 131 ? -2.455 -14.284 -13.661 1.00 87.94 131 ASN A CA 1
ATOM 966 C C . ASN A 1 131 ? -0.930 -14.112 -13.747 1.00 87.94 131 ASN A C 1
ATOM 968 O O . ASN A 1 131 ? -0.206 -15.105 -13.784 1.00 87.94 131 ASN A O 1
ATOM 972 N N . VAL A 1 132 ? -0.436 -12.873 -13.821 1.00 86.62 132 VAL A N 1
ATOM 973 C CA . VAL A 1 132 ? 0.995 -12.593 -13.961 1.00 86.62 132 VAL A CA 1
ATOM 974 C C . VAL A 1 132 ? 1.572 -12.191 -12.611 1.00 86.62 132 VAL A C 1
ATOM 976 O O . VAL A 1 132 ? 1.056 -11.280 -11.962 1.00 86.62 132 VAL A O 1
ATOM 979 N N . ASP A 1 133 ? 2.646 -12.868 -12.212 1.00 92.50 133 ASP A N 1
ATOM 980 C CA . ASP A 1 133 ? 3.406 -12.626 -10.986 1.00 92.50 133 ASP A CA 1
ATOM 981 C C . ASP A 1 133 ? 4.845 -12.262 -11.364 1.00 92.50 133 ASP A C 1
ATOM 983 O O . ASP A 1 133 ? 5.469 -12.897 -12.217 1.00 92.50 133 ASP A O 1
ATOM 987 N N . PHE A 1 134 ? 5.357 -11.214 -10.740 1.00 91.00 134 PHE A N 1
ATOM 988 C CA . PHE A 1 134 ? 6.699 -10.711 -10.934 1.00 91.00 134 PHE A CA 1
ATOM 989 C C . PHE A 1 134 ? 7.362 -10.568 -9.570 1.00 91.00 134 PHE A C 1
ATOM 991 O O . PHE A 1 134 ? 6.773 -10.033 -8.632 1.00 91.00 134 PHE A O 1
ATOM 998 N N . ARG A 1 135 ? 8.620 -10.991 -9.481 1.00 95.25 135 ARG A N 1
ATOM 999 C CA . ARG A 1 135 ? 9.440 -10.895 -8.272 1.00 95.25 135 ARG A CA 1
ATOM 1000 C C . ARG A 1 135 ? 10.665 -10.057 -8.566 1.00 95.25 135 ARG A C 1
ATOM 1002 O O . ARG A 1 135 ? 11.212 -10.137 -9.665 1.00 95.25 135 ARG A O 1
ATOM 1009 N N . GLY A 1 136 ? 11.088 -9.269 -7.594 1.00 93.19 136 GLY A N 1
ATOM 1010 C CA . GLY A 1 136 ? 12.242 -8.407 -7.765 1.00 93.19 136 GLY A CA 1
ATOM 1011 C C . GLY A 1 136 ? 12.497 -7.540 -6.550 1.00 93.19 136 GLY A C 1
ATOM 1012 O O . GLY A 1 136 ? 11.989 -7.801 -5.462 1.00 93.19 136 GLY A O 1
ATOM 1013 N N . GLU A 1 137 ? 13.278 -6.495 -6.773 1.00 94.00 137 GLU A N 1
ATOM 1014 C CA . GLU A 1 137 ? 13.633 -5.515 -5.757 1.00 94.00 137 GLU A CA 1
ATOM 1015 C C . GLU A 1 137 ? 12.845 -4.225 -5.989 1.00 94.00 137 GLU A C 1
ATOM 1017 O O . GLU A 1 137 ? 12.884 -3.627 -7.070 1.00 94.00 137 GLU A O 1
ATOM 1022 N N . TRP A 1 138 ? 12.146 -3.766 -4.961 1.00 91.94 138 TRP A N 1
ATOM 1023 C CA . TRP A 1 138 ? 11.615 -2.419 -4.876 1.00 91.94 138 TRP A CA 1
ATOM 1024 C C . TRP A 1 138 ? 12.772 -1.430 -4.767 1.00 91.94 138 TRP A C 1
ATOM 1026 O O . TRP A 1 138 ? 13.644 -1.547 -3.906 1.00 91.94 138 TRP A O 1
ATOM 1036 N N . VAL A 1 139 ? 12.781 -0.424 -5.636 1.00 89.19 139 VAL A N 1
ATOM 1037 C CA . VAL A 1 139 ? 13.796 0.631 -5.651 1.00 89.19 139 VAL A CA 1
ATOM 1038 C C . VAL A 1 139 ? 13.130 2.001 -5.576 1.00 89.19 139 VAL A C 1
ATOM 1040 O O . VAL A 1 139 ? 12.160 2.284 -6.284 1.00 89.19 139 VAL A O 1
ATOM 1043 N N . LYS A 1 140 ? 13.660 2.877 -4.715 1.00 84.38 140 LYS A N 1
ATOM 1044 C CA . LYS A 1 140 ? 13.247 4.286 -4.637 1.00 84.38 140 LYS A CA 1
ATOM 1045 C C . LYS A 1 140 ? 13.916 5.093 -5.747 1.00 84.38 140 LYS A C 1
ATOM 1047 O O . LYS A 1 140 ? 15.128 4.998 -5.955 1.00 84.38 140 LYS A O 1
ATOM 1052 N N . ARG A 1 141 ? 13.145 5.937 -6.435 1.00 75.25 141 ARG A N 1
ATOM 1053 C CA . ARG A 1 141 ? 13.703 6.939 -7.352 1.00 75.25 141 ARG A CA 1
ATOM 1054 C C . ARG A 1 141 ? 14.285 8.116 -6.569 1.00 75.25 141 ARG A C 1
ATOM 1056 O O . ARG A 1 141 ? 13.566 8.784 -5.840 1.00 75.25 141 ARG A O 1
ATOM 1063 N N . LYS A 1 142 ? 15.554 8.452 -6.836 1.00 68.19 142 LYS A N 1
ATOM 1064 C CA . LYS A 1 142 ? 16.269 9.593 -6.222 1.00 68.19 142 LYS A CA 1
ATOM 1065 C C . LYS A 1 142 ? 15.590 10.962 -6.391 1.00 68.19 142 LYS A C 1
ATOM 1067 O O . LYS A 1 142 ? 15.921 11.877 -5.653 1.00 68.19 142 LYS A O 1
ATOM 1072 N N . ALA A 1 143 ? 14.753 11.141 -7.415 1.00 61.84 143 ALA A N 1
ATOM 1073 C CA . ALA A 1 143 ? 14.311 12.470 -7.842 1.00 61.84 143 ALA A CA 1
ATOM 1074 C C . ALA A 1 143 ? 12.938 12.902 -7.305 1.00 61.84 143 ALA A C 1
ATOM 1076 O O . ALA A 1 143 ? 12.686 14.102 -7.265 1.00 61.84 143 ALA A O 1
ATOM 1077 N N . ASP A 1 144 ? 12.048 11.975 -6.932 1.00 62.56 144 ASP A N 1
ATOM 1078 C CA . ASP A 1 144 ? 10.719 12.360 -6.428 1.00 62.56 144 ASP A CA 1
ATOM 1079 C C . ASP A 1 144 ? 10.317 11.736 -5.088 1.00 62.56 144 ASP A C 1
ATOM 1081 O O . ASP A 1 144 ? 9.315 12.191 -4.535 1.00 62.56 144 ASP A O 1
ATOM 1085 N N . ASP A 1 145 ? 11.088 10.769 -4.559 1.00 63.22 145 ASP A N 1
ATOM 1086 C CA . ASP A 1 145 ? 10.848 10.019 -3.307 1.00 63.22 145 ASP A CA 1
ATOM 1087 C C . ASP A 1 145 ? 9.430 9.429 -3.135 1.00 63.22 145 ASP A C 1
ATOM 1089 O O . ASP A 1 145 ? 9.111 8.843 -2.099 1.00 63.22 145 ASP A O 1
ATOM 1093 N N . ARG A 1 146 ? 8.570 9.547 -4.149 1.00 64.62 146 ARG A N 1
ATOM 1094 C CA . ARG A 1 146 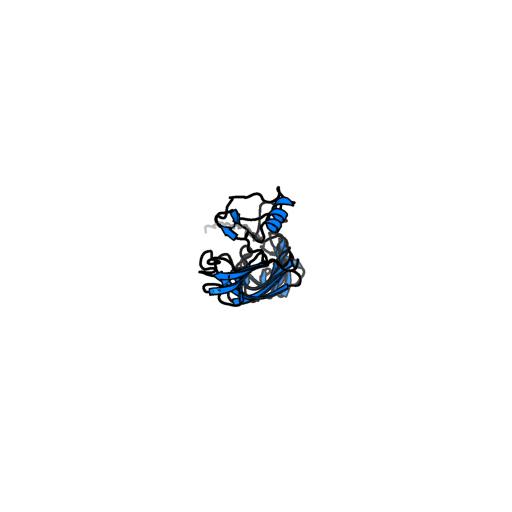? 7.147 9.207 -4.114 1.00 64.62 146 ARG A CA 1
ATOM 1095 C C . ARG A 1 146 ? 6.841 7.975 -4.947 1.00 64.62 146 ARG A C 1
ATOM 1097 O O . ARG A 1 146 ? 5.889 7.267 -4.633 1.00 64.62 146 ARG A O 1
ATOM 1104 N N . GLU A 1 147 ? 7.636 7.698 -5.976 1.00 71.38 147 GLU A N 1
ATOM 1105 C CA . GLU A 1 147 ? 7.457 6.530 -6.828 1.00 71.38 147 GLU A CA 1
ATOM 1106 C C . GLU A 1 147 ? 8.472 5.428 -6.497 1.00 71.38 147 GLU A C 1
ATOM 1108 O O . GLU A 1 147 ? 9.683 5.555 -6.717 1.00 71.38 147 GLU A O 1
ATOM 1113 N N . VAL A 1 148 ? 7.948 4.317 -5.979 1.00 75.88 148 VAL A N 1
ATOM 1114 C CA . VAL A 1 148 ? 8.681 3.061 -5.818 1.00 75.88 148 VAL A CA 1
ATOM 1115 C C . VAL A 1 148 ? 8.415 2.207 -7.050 1.00 75.88 148 VAL A C 1
ATOM 1117 O O . VAL A 1 148 ? 7.267 2.004 -7.446 1.00 75.88 148 VAL A O 1
ATOM 1120 N N . LEU A 1 149 ? 9.485 1.733 -7.676 1.00 83.69 149 LEU A N 1
ATOM 1121 C CA . LEU A 1 149 ? 9.433 0.906 -8.877 1.00 83.69 149 LEU A CA 1
ATOM 1122 C C . LEU A 1 149 ? 9.950 -0.486 -8.549 1.00 83.69 149 LEU A C 1
ATOM 1124 O O . LEU A 1 149 ? 10.841 -0.619 -7.712 1.00 83.69 149 LEU A O 1
ATOM 1128 N N . MET A 1 150 ? 9.454 -1.508 -9.241 1.00 90.06 150 MET A N 1
ATOM 1129 C CA . MET A 1 150 ? 10.013 -2.849 -9.101 1.00 90.06 150 MET A CA 1
ATOM 1130 C C . MET A 1 150 ? 11.042 -3.109 -10.194 1.00 90.06 150 MET A C 1
ATOM 1132 O O . MET A 1 150 ? 10.713 -3.073 -11.382 1.00 90.06 150 MET A O 1
ATOM 1136 N N . CYS A 1 151 ? 12.276 -3.399 -9.801 1.00 92.62 151 CYS A N 1
ATOM 1137 C CA . CYS A 1 151 ? 13.318 -3.891 -10.688 1.00 92.62 151 CYS A CA 1
ATOM 1138 C C . CYS A 1 151 ? 13.287 -5.422 -10.708 1.00 92.62 151 CYS A C 1
ATOM 1140 O O . CYS A 1 151 ? 13.544 -6.055 -9.688 1.00 92.62 151 CYS A O 1
ATOM 1142 N N . ILE A 1 152 ? 12.964 -6.018 -11.857 1.00 92.69 152 ILE A N 1
ATOM 1143 C CA . ILE A 1 152 ? 12.916 -7.483 -12.008 1.00 92.69 152 ILE A CA 1
ATOM 1144 C C . ILE A 1 152 ? 14.289 -8.018 -12.422 1.00 92.69 152 ILE A C 1
ATOM 1146 O O . ILE A 1 152 ? 14.688 -9.105 -12.016 1.00 92.69 152 ILE A O 1
ATOM 1150 N N . GLN A 1 153 ? 15.018 -7.274 -13.260 1.00 93.44 153 GLN A N 1
ATOM 1151 C CA . GLN A 1 153 ? 16.285 -7.738 -13.819 1.00 93.44 153 GLN A CA 1
ATOM 1152 C C . GLN A 1 153 ? 17.219 -6.571 -14.155 1.00 93.44 153 GLN A C 1
ATOM 1154 O O . GLN A 1 153 ? 16.774 -5.560 -14.694 1.00 93.44 153 GLN A O 1
ATOM 1159 N N . GLY A 1 154 ? 18.524 -6.747 -13.928 1.00 92.81 154 GLY A N 1
ATOM 1160 C CA . GLY A 1 154 ? 19.567 -5.787 -14.309 1.00 92.81 154 GLY A CA 1
ATOM 1161 C C . GLY A 1 154 ? 19.702 -4.592 -13.359 1.00 92.81 154 GLY A C 1
ATOM 1162 O O . GLY A 1 154 ? 19.325 -4.670 -12.195 1.00 92.81 154 GLY A O 1
ATOM 1163 N N . ASP A 1 155 ? 20.261 -3.487 -13.857 1.00 93.06 155 ASP A N 1
ATOM 1164 C CA . ASP A 1 155 ? 20.424 -2.235 -13.107 1.00 93.06 155 ASP A CA 1
ATOM 1165 C C . ASP A 1 155 ? 19.361 -1.218 -13.545 1.00 93.06 155 ASP A C 1
ATOM 1167 O O . ASP A 1 155 ? 19.533 -0.469 -14.510 1.00 93.06 155 ASP A O 1
ATOM 1171 N N . CYS A 1 156 ? 18.240 -1.195 -12.821 1.00 91.69 156 CYS A N 1
ATOM 1172 C CA . CYS A 1 156 ? 17.134 -0.277 -13.091 1.00 91.69 156 CYS A CA 1
ATOM 1173 C C . CYS A 1 156 ? 17.384 1.165 -12.615 1.00 91.69 156 CYS A C 1
ATOM 1175 O O . CYS A 1 156 ? 16.521 2.022 -12.819 1.00 91.69 156 CYS A O 1
ATOM 1177 N N . LEU A 1 157 ? 18.525 1.454 -11.974 1.00 90.44 157 LEU A N 1
ATOM 1178 C CA . LEU A 1 157 ? 18.883 2.800 -11.532 1.00 90.44 157 LEU A CA 1
ATOM 1179 C C . LEU A 1 157 ? 19.851 3.468 -12.509 1.00 90.44 157 LEU A C 1
ATOM 1181 O O . LEU A 1 157 ? 19.573 4.591 -12.930 1.00 90.44 157 LEU A O 1
ATOM 1185 N N . ASN A 1 158 ? 20.960 2.815 -12.866 1.00 93.12 158 ASN A N 1
ATOM 1186 C CA . ASN A 1 158 ? 22.045 3.405 -13.660 1.00 93.12 158 ASN A CA 1
ATOM 1187 C C . ASN A 1 158 ? 22.656 2.452 -14.703 1.00 93.12 158 ASN A C 1
ATOM 1189 O O . ASN A 1 158 ? 23.829 2.586 -15.054 1.00 93.12 158 ASN A O 1
ATOM 1193 N N . GLY A 1 159 ? 21.872 1.526 -15.249 1.00 92.62 159 GLY A N 1
ATOM 1194 C CA . GLY A 1 159 ? 22.354 0.611 -16.275 1.00 92.62 159 GLY A CA 1
ATOM 1195 C C . GLY A 1 159 ? 21.227 0.034 -17.111 1.00 92.62 159 GLY A C 1
ATOM 1196 O O . GLY A 1 159 ? 20.179 0.652 -17.273 1.00 92.62 159 GLY A O 1
ATOM 1197 N N . ARG A 1 160 ? 21.453 -1.138 -17.707 1.00 93.12 160 ARG A N 1
ATOM 1198 C CA . ARG A 1 160 ? 20.410 -1.844 -18.456 1.00 93.12 160 ARG A CA 1
ATOM 1199 C C . ARG A 1 160 ? 19.581 -2.695 -17.498 1.00 93.12 160 ARG A C 1
ATOM 1201 O O . ARG A 1 160 ? 20.155 -3.460 -16.727 1.00 93.12 160 ARG A O 1
ATOM 1208 N N . GLY A 1 161 ? 18.256 -2.612 -17.593 1.00 93.06 161 GLY A N 1
ATOM 1209 C CA . GLY A 1 161 ? 17.357 -3.410 -16.764 1.00 93.06 161 GLY A CA 1
ATOM 1210 C C . GLY A 1 161 ? 15.948 -3.585 -17.330 1.00 93.06 161 GLY A C 1
ATOM 1211 O O . GLY A 1 161 ? 15.612 -3.057 -18.393 1.00 93.06 161 GLY A O 1
ATOM 1212 N N . ILE A 1 162 ? 15.135 -4.337 -16.592 1.00 91.44 162 ILE A N 1
ATOM 1213 C CA . ILE A 1 162 ? 13.705 -4.562 -16.809 1.00 91.44 162 ILE A CA 1
ATOM 1214 C C . ILE A 1 162 ? 12.982 -4.173 -15.523 1.00 91.44 162 ILE A C 1
ATOM 1216 O O . ILE A 1 162 ? 13.254 -4.733 -14.458 1.00 91.44 162 ILE A O 1
ATOM 1220 N N . ARG A 1 163 ? 12.041 -3.234 -15.623 1.00 90.12 163 ARG A N 1
ATOM 1221 C CA . ARG A 1 163 ? 11.247 -2.762 -14.482 1.00 90.12 163 ARG A CA 1
ATOM 1222 C C . ARG A 1 163 ? 9.750 -2.852 -14.736 1.00 90.12 163 ARG A C 1
ATOM 1224 O O . ARG A 1 163 ? 9.323 -2.753 -15.884 1.00 90.12 163 ARG A O 1
ATOM 1231 N N . VAL A 1 164 ? 8.969 -2.927 -13.663 1.00 87.38 164 VAL A N 1
ATOM 1232 C CA . VAL A 1 164 ? 7.506 -2.783 -13.682 1.00 87.38 164 VAL A CA 1
ATOM 1233 C C . VAL A 1 164 ? 7.130 -1.502 -12.958 1.00 87.38 164 VAL A C 1
ATOM 1235 O O . VAL A 1 164 ? 7.610 -1.223 -11.859 1.00 87.38 164 VAL A O 1
ATOM 1238 N N . SER A 1 165 ? 6.296 -0.702 -13.609 1.00 78.12 165 SER A N 1
ATOM 1239 C CA . SER A 1 165 ? 5.702 0.500 -13.020 1.00 78.12 165 SER A CA 1
ATOM 1240 C C . SER A 1 165 ? 4.447 0.176 -12.205 1.00 78.12 165 SER A C 1
ATOM 1242 O O . SER A 1 165 ? 3.867 -0.902 -12.326 1.00 78.12 165 SER A O 1
ATOM 1244 N N . SER A 1 166 ? 3.967 1.152 -11.435 1.00 71.94 166 SER A N 1
ATOM 1245 C CA . SER A 1 166 ? 2.708 1.068 -10.678 1.00 71.94 166 SER A CA 1
ATOM 1246 C C . SER A 1 166 ? 1.461 0.838 -11.547 1.00 71.94 166 SER A C 1
ATOM 1248 O O . SER A 1 166 ? 0.419 0.446 -11.033 1.00 71.94 166 SER A O 1
ATOM 1250 N N . THR A 1 167 ? 1.548 1.045 -12.864 1.00 71.06 167 THR A N 1
ATOM 1251 C CA . THR A 1 167 ? 0.477 0.770 -13.838 1.00 71.06 167 THR A CA 1
ATOM 1252 C C . THR A 1 167 ? 0.647 -0.574 -14.551 1.00 71.06 167 THR A C 1
ATOM 1254 O O . THR A 1 167 ? 0.033 -0.805 -15.592 1.00 71.06 167 THR A O 1
ATOM 1257 N N . ALA A 1 168 ? 1.489 -1.464 -14.016 1.00 76.25 168 ALA A N 1
ATOM 1258 C CA . ALA A 1 168 ? 1.842 -2.755 -14.605 1.00 76.25 168 ALA A CA 1
ATOM 1259 C C . ALA A 1 168 ? 2.584 -2.672 -15.955 1.00 76.25 168 ALA A C 1
ATOM 1261 O O . ALA A 1 168 ? 2.733 -3.688 -16.633 1.00 76.25 168 ALA A O 1
ATOM 1262 N N . MET A 1 169 ? 3.060 -1.495 -16.385 1.00 82.62 169 MET A N 1
ATOM 1263 C CA . MET A 1 169 ? 3.872 -1.410 -17.605 1.00 82.62 169 MET A CA 1
ATOM 1264 C C . MET A 1 169 ? 5.264 -1.968 -17.335 1.00 82.62 169 MET A C 1
ATOM 1266 O O . MET A 1 169 ? 5.942 -1.502 -16.413 1.00 82.62 169 MET A O 1
ATOM 1270 N N . ILE A 1 170 ? 5.690 -2.911 -18.172 1.00 86.06 170 ILE A N 1
ATOM 1271 C CA . ILE A 1 170 ? 7.046 -3.454 -18.183 1.00 86.06 170 ILE A CA 1
ATOM 1272 C C . ILE A 1 170 ? 7.886 -2.585 -19.115 1.00 86.06 170 ILE A C 1
ATOM 1274 O O . ILE A 1 170 ? 7.516 -2.387 -20.274 1.00 86.06 170 ILE A O 1
ATOM 1278 N N . VAL A 1 171 ? 9.010 -2.077 -18.620 1.00 89.31 171 VAL A N 1
ATOM 1279 C CA . VAL A 1 171 ? 9.951 -1.253 -19.383 1.00 89.31 171 VAL A CA 1
ATOM 1280 C C . VAL A 1 171 ? 11.319 -1.919 -19.365 1.00 89.31 171 VAL A C 1
ATOM 1282 O O . VAL A 1 171 ? 11.926 -2.052 -18.303 1.00 89.31 171 VAL A O 1
ATOM 1285 N N . GLU A 1 172 ? 11.812 -2.296 -20.542 1.00 92.38 172 GLU A N 1
ATOM 1286 C CA . GLU A 1 172 ? 13.186 -2.751 -20.758 1.00 92.38 172 GLU A CA 1
ATOM 1287 C C . GLU A 1 172 ? 13.998 -1.642 -21.437 1.00 92.38 172 GLU A C 1
ATOM 1289 O O . GLU A 1 172 ? 13.611 -1.105 -22.483 1.00 92.38 172 GLU A O 1
ATOM 1294 N N . GLY A 1 173 ? 15.159 -1.315 -20.877 1.00 91.81 173 GLY A N 1
ATOM 1295 C CA . GLY A 1 173 ? 16.051 -0.325 -21.467 1.00 91.81 173 GLY A CA 1
ATOM 1296 C C . GLY A 1 173 ? 17.232 0.029 -20.579 1.00 91.81 173 GLY A C 1
ATOM 1297 O O . GLY A 1 173 ? 17.522 -0.659 -19.603 1.00 91.81 173 GLY A O 1
ATOM 1298 N N . THR A 1 174 ? 17.915 1.111 -20.942 1.00 92.69 174 THR A N 1
ATOM 1299 C CA . THR A 1 174 ? 18.947 1.735 -20.110 1.00 92.69 174 THR A CA 1
ATOM 1300 C C . THR A 1 174 ? 18.301 2.774 -19.198 1.00 92.69 174 THR A C 1
ATOM 1302 O O . THR A 1 174 ? 17.396 3.489 -19.626 1.00 92.69 174 THR A O 1
ATOM 1305 N N . PHE A 1 175 ? 18.763 2.882 -17.958 1.00 90.12 175 PHE A N 1
ATOM 1306 C CA . PHE A 1 175 ? 18.278 3.809 -16.945 1.00 90.12 175 PHE A CA 1
ATOM 1307 C C . PHE A 1 175 ? 19.396 4.738 -16.476 1.00 90.12 175 PHE A C 1
ATOM 1309 O O . PHE A 1 175 ? 20.572 4.376 -16.459 1.00 90.12 175 PHE A O 1
ATOM 1316 N N . ARG A 1 176 ? 19.019 5.958 -16.095 1.00 90.12 176 ARG A N 1
ATOM 1317 C CA . ARG A 1 176 ? 19.878 6.927 -15.415 1.00 90.12 176 ARG A CA 1
ATOM 1318 C C . ARG A 1 176 ? 19.075 7.565 -14.290 1.00 90.12 176 ARG A C 1
ATOM 1320 O O . ARG A 1 176 ? 18.039 8.180 -14.541 1.00 90.12 176 ARG A O 1
ATOM 1327 N N . ASN A 1 177 ? 19.550 7.418 -13.057 1.00 88.00 177 ASN A N 1
ATOM 1328 C CA . ASN A 1 177 ? 18.853 7.832 -11.837 1.00 88.00 177 ASN A CA 1
ATOM 1329 C C . ASN A 1 177 ? 17.409 7.299 -11.725 1.00 88.00 177 ASN A C 1
ATOM 1331 O O . ASN A 1 177 ? 16.511 7.999 -11.258 1.00 88.00 177 ASN A O 1
ATOM 1335 N N . GLY A 1 178 ? 17.178 6.062 -12.172 1.00 84.88 178 GLY A N 1
ATOM 1336 C CA . GLY A 1 178 ? 15.863 5.416 -12.131 1.00 84.88 178 GLY A CA 1
ATOM 1337 C C . GLY A 1 178 ? 14.881 5.896 -13.203 1.00 84.88 178 GLY 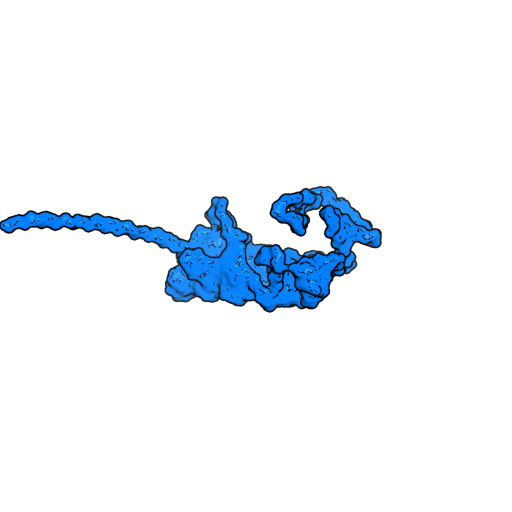A C 1
ATOM 1338 O O . GLY A 1 178 ? 13.738 5.446 -13.224 1.00 84.88 178 GLY A O 1
ATOM 1339 N N . SER A 1 179 ? 15.303 6.781 -14.108 1.00 85.19 179 SER A N 1
ATOM 1340 C CA . SER A 1 179 ? 14.525 7.195 -15.279 1.00 85.19 179 SER A CA 1
ATOM 1341 C C . SER A 1 179 ? 15.061 6.514 -16.539 1.00 85.19 179 SER A C 1
ATOM 1343 O O . SER A 1 179 ? 16.276 6.339 -16.642 1.00 85.19 179 SER A O 1
ATOM 1345 N N . PRO A 1 180 ? 14.210 6.133 -17.510 1.00 86.62 180 PRO A N 1
ATOM 1346 C CA . PRO A 1 180 ? 14.677 5.629 -18.798 1.00 86.62 180 PRO A CA 1
ATOM 1347 C C . PRO A 1 180 ? 15.625 6.642 -19.452 1.00 86.62 180 PRO A C 1
ATOM 1349 O O . PRO A 1 180 ? 15.294 7.819 -19.588 1.00 86.62 180 PRO A O 1
ATOM 1352 N N . ALA A 1 181 ? 16.817 6.189 -19.823 1.00 88.88 181 ALA A N 1
ATOM 1353 C CA . ALA A 1 181 ? 17.858 6.984 -20.448 1.00 88.88 181 ALA A CA 1
ATOM 1354 C C . ALA A 1 181 ? 18.066 6.510 -21.886 1.00 88.88 181 ALA A C 1
ATOM 1356 O O . ALA A 1 181 ? 18.459 5.371 -22.138 1.00 88.88 181 ALA A O 1
ATOM 1357 N N . GLY A 1 182 ? 17.820 7.412 -22.833 1.00 81.31 182 GLY A N 1
ATOM 1358 C CA . GLY A 1 182 ? 17.849 7.090 -24.251 1.00 81.31 182 GLY A CA 1
ATOM 1359 C C . GLY A 1 182 ? 16.579 6.379 -24.711 1.00 81.31 182 GLY A C 1
ATOM 1360 O O . GLY A 1 182 ? 15.497 6.554 -24.158 1.00 81.31 182 GLY A O 1
ATOM 1361 N N . SER A 1 183 ? 16.722 5.620 -25.785 1.00 71.00 183 SER A N 1
ATOM 1362 C CA . SER A 1 183 ? 15.635 4.930 -26.464 1.00 71.00 183 SER A CA 1
ATOM 1363 C C . SER A 1 183 ? 15.268 3.620 -25.737 1.00 71.00 183 SER A C 1
ATOM 1365 O O . SER A 1 183 ? 16.082 2.696 -25.778 1.00 71.00 183 SER A O 1
ATOM 1367 N N . PRO A 1 184 ? 14.100 3.498 -25.061 1.00 63.47 184 PRO A N 1
ATOM 1368 C CA . PRO A 1 184 ? 13.703 2.243 -24.417 1.00 63.47 184 PRO A CA 1
ATOM 1369 C C . PRO A 1 184 ? 13.537 1.139 -25.465 1.00 63.47 184 PRO A C 1
ATOM 1371 O O . PRO A 1 184 ? 12.961 1.359 -26.530 1.00 63.47 184 PRO A O 1
ATOM 1374 N N . CYS A 1 185 ? 14.058 -0.050 -25.168 1.00 66.75 185 CYS A N 1
ATOM 1375 C CA . CYS A 1 185 ? 14.103 -1.153 -26.126 1.00 66.75 185 CYS A CA 1
ATOM 1376 C C . CYS A 1 185 ? 12.764 -1.910 -26.181 1.00 66.75 185 CYS A C 1
ATOM 1378 O O . CYS A 1 185 ? 12.433 -2.500 -27.209 1.00 66.75 185 CYS A O 1
ATOM 1380 N N . ARG A 1 186 ? 11.953 -1.861 -25.109 1.00 78.06 186 ARG A N 1
ATOM 1381 C CA . ARG A 1 186 ? 10.632 -2.506 -25.076 1.00 78.06 186 ARG A CA 1
ATOM 1382 C C . ARG A 1 186 ? 9.723 -1.913 -23.999 1.00 78.06 186 ARG A C 1
ATOM 1384 O O . ARG A 1 186 ? 10.132 -1.790 -22.848 1.00 78.06 186 ARG A O 1
ATOM 1391 N N . ILE A 1 187 ? 8.482 -1.597 -24.367 1.00 79.62 187 ILE A N 1
ATOM 1392 C CA . ILE A 1 187 ? 7.388 -1.316 -23.428 1.00 79.62 187 ILE A CA 1
ATOM 1393 C C . ILE A 1 187 ? 6.295 -2.347 -23.701 1.00 79.62 187 ILE A C 1
ATOM 1395 O O . ILE A 1 187 ? 5.869 -2.493 -24.845 1.00 79.62 187 ILE A O 1
ATOM 1399 N N . SER A 1 188 ? 5.853 -3.075 -22.679 1.00 78.62 188 SER A N 1
ATOM 1400 C CA . SER A 1 188 ? 4.756 -4.043 -22.801 1.00 78.62 188 SER A CA 1
ATOM 1401 C C . SER A 1 188 ? 3.759 -3.901 -21.657 1.00 78.62 188 SER A C 1
ATOM 1403 O O . SER A 1 188 ? 4.128 -3.530 -20.543 1.00 78.62 188 SER A O 1
ATOM 1405 N N . THR A 1 189 ? 2.488 -4.198 -21.937 1.00 76.12 189 THR A N 1
ATOM 1406 C CA . THR A 1 189 ? 1.408 -4.203 -20.939 1.00 76.12 189 THR A CA 1
ATOM 1407 C C . THR A 1 189 ? 0.832 -5.613 -20.814 1.00 76.12 189 THR A C 1
ATOM 1409 O O . THR A 1 189 ? 0.645 -6.262 -21.841 1.00 76.12 189 THR A O 1
ATOM 1412 N N . PRO A 1 190 ? 0.513 -6.086 -19.598 1.00 64.06 190 PRO A N 1
ATOM 1413 C CA . PRO A 1 190 ? 0.006 -7.443 -19.388 1.00 64.06 190 PRO A CA 1
ATOM 1414 C C . PRO A 1 190 ? -1.418 -7.684 -19.913 1.00 64.06 190 PRO A C 1
ATOM 1416 O O . PRO A 1 190 ? -1.882 -8.813 -19.902 1.00 64.06 190 PRO A O 1
ATOM 1419 N N . ARG A 1 191 ? -2.148 -6.647 -20.355 1.00 59.41 191 ARG A N 1
ATOM 1420 C CA . ARG A 1 191 ? -3.488 -6.819 -20.952 1.00 59.41 191 ARG A CA 1
ATOM 1421 C C . ARG A 1 191 ? -3.466 -7.144 -22.443 1.00 59.41 191 ARG A C 1
ATOM 1423 O O . ARG A 1 191 ? -4.496 -7.554 -22.964 1.00 59.41 191 ARG A O 1
ATOM 1430 N N . ASN A 1 192 ? -2.335 -6.957 -23.120 1.00 50.34 192 ASN A N 1
ATOM 1431 C CA . ASN A 1 192 ? -2.245 -7.126 -24.566 1.00 50.34 192 ASN A CA 1
ATOM 1432 C C . ASN A 1 192 ? -1.221 -8.202 -24.919 1.00 50.34 192 ASN A C 1
ATOM 1434 O O . ASN A 1 192 ? -0.198 -7.933 -25.544 1.00 50.34 192 ASN A O 1
ATOM 1438 N N . ASP A 1 193 ? -1.588 -9.445 -24.620 1.00 44.28 193 ASP A N 1
ATOM 1439 C CA . ASP A 1 193 ? -0.980 -10.657 -25.180 1.00 44.28 193 ASP A CA 1
ATOM 1440 C C . ASP A 1 193 ? -1.466 -10.898 -26.626 1.00 44.28 193 ASP A C 1
ATOM 1442 O O . ASP A 1 193 ? -1.485 -12.023 -27.129 1.00 44.28 193 ASP A O 1
ATOM 1446 N N . ALA A 1 194 ? -1.864 -9.828 -27.328 1.00 38.06 194 ALA A N 1
ATOM 1447 C CA . ALA A 1 194 ? -1.956 -9.827 -28.776 1.00 38.06 194 ALA A CA 1
ATOM 1448 C C . ALA A 1 194 ? -0.528 -9.963 -29.313 1.00 38.06 194 ALA A C 1
ATOM 1450 O O . ALA A 1 194 ? 0.215 -8.995 -29.452 1.00 38.06 194 ALA A O 1
ATOM 1451 N N . GLN A 1 195 ? -0.151 -11.224 -29.493 1.00 35.56 195 GLN A N 1
ATOM 1452 C CA . GLN A 1 195 ? 1.032 -11.755 -30.146 1.00 35.56 195 GLN A CA 1
ATOM 1453 C C . GLN A 1 195 ? 1.835 -10.707 -30.932 1.00 35.56 195 GLN A C 1
ATOM 1455 O O . GLN A 1 195 ? 1.445 -10.257 -32.004 1.00 35.56 195 GLN A O 1
ATOM 1460 N N . GLY A 1 196 ? 3.009 -10.384 -30.391 1.00 35.66 196 GLY A N 1
ATOM 1461 C CA . GLY A 1 196 ? 4.181 -10.055 -31.188 1.00 35.66 196 GLY A CA 1
ATOM 1462 C C . GLY A 1 196 ? 4.078 -8.833 -32.090 1.00 35.66 196 GLY A C 1
ATOM 1463 O O . GLY A 1 196 ? 4.208 -8.973 -33.297 1.00 35.66 196 GLY A O 1
ATOM 1464 N N . LEU A 1 197 ? 4.049 -7.630 -31.523 1.00 32.75 197 LEU A N 1
ATOM 1465 C CA . LEU A 1 197 ? 4.740 -6.509 -32.154 1.00 32.75 197 LEU A CA 1
ATOM 1466 C C . LEU A 1 197 ? 5.501 -5.733 -31.084 1.00 32.75 197 LEU A C 1
ATOM 1468 O O . LEU A 1 197 ? 4.913 -5.161 -30.171 1.00 32.75 197 LEU A O 1
ATOM 1472 N N . CYS A 1 198 ? 6.830 -5.701 -31.211 1.00 34.19 198 CYS A N 1
ATOM 1473 C CA . CYS A 1 198 ? 7.643 -4.634 -30.641 1.00 34.19 198 CYS A CA 1
ATOM 1474 C C . CYS A 1 198 ? 7.171 -3.323 -31.270 1.00 34.19 198 CYS A C 1
ATOM 1476 O O . CYS A 1 198 ? 7.730 -2.872 -32.269 1.00 34.19 198 CYS A O 1
ATOM 1478 N N . SER A 1 199 ? 6.108 -2.737 -30.740 1.00 38.03 199 SER A N 1
ATOM 1479 C CA . SER A 1 199 ? 5.744 -1.373 -31.056 1.00 38.03 199 SER A CA 1
ATOM 1480 C C . SER A 1 199 ? 6.639 -0.486 -30.203 1.00 38.03 199 SER A C 1
ATOM 1482 O O . SER A 1 199 ? 6.327 -0.148 -29.060 1.00 38.03 199 SER A O 1
ATOM 1484 N N . SER A 1 200 ? 7.822 -0.190 -30.735 1.00 38.47 200 SER A N 1
ATOM 1485 C CA . SER A 1 200 ? 8.665 0.886 -30.237 1.00 38.47 200 SER A CA 1
ATOM 1486 C C . SER A 1 200 ? 7.939 2.197 -30.521 1.00 38.47 200 SER A C 1
ATOM 1488 O O . SER A 1 200 ? 8.054 2.783 -31.595 1.00 38.47 200 SER A O 1
ATOM 1490 N N . PHE A 1 201 ? 7.124 2.630 -29.565 1.00 40.94 201 PHE A N 1
ATOM 1491 C CA . PHE A 1 201 ? 6.569 3.972 -29.574 1.00 40.94 201 PHE A CA 1
ATOM 1492 C C . PHE A 1 201 ? 7.584 4.911 -28.937 1.00 40.94 201 PHE A C 1
ATOM 1494 O O . PHE A 1 201 ? 8.016 4.710 -27.801 1.00 40.94 201 PHE A O 1
ATOM 1501 N N . TRP A 1 202 ? 7.965 5.945 -29.678 1.00 42.22 202 TRP A N 1
ATOM 1502 C CA . TRP A 1 202 ? 8.792 7.024 -29.164 1.00 42.22 202 TRP A CA 1
ATOM 1503 C C . TRP A 1 202 ? 7.868 8.161 -28.746 1.00 42.22 202 TRP A C 1
ATOM 1505 O O . TRP A 1 202 ? 7.088 8.651 -29.565 1.00 42.22 202 TRP A O 1
ATOM 1515 N N . ILE A 1 203 ? 7.962 8.591 -27.488 1.00 39.44 203 ILE A N 1
ATOM 1516 C CA . ILE A 1 203 ? 7.381 9.861 -27.051 1.00 39.44 203 ILE A CA 1
ATOM 1517 C C . ILE A 1 203 ? 8.539 10.840 -26.907 1.00 39.44 203 ILE A C 1
ATOM 1519 O O . ILE A 1 203 ? 9.268 10.821 -25.918 1.00 39.44 203 ILE A O 1
ATOM 1523 N N . THR A 1 204 ? 8.720 11.691 -27.912 1.00 37.22 204 THR A N 1
ATOM 1524 C CA . THR A 1 204 ? 9.564 12.882 -27.808 1.00 37.22 204 THR A CA 1
ATOM 1525 C C . THR A 1 204 ? 8.648 14.099 -27.874 1.00 37.22 204 THR A C 1
ATOM 1527 O O . THR A 1 204 ? 7.865 14.260 -28.809 1.00 37.22 204 THR A O 1
ATOM 1530 N N . SER A 1 205 ? 8.690 14.943 -26.840 1.00 39.03 205 SER A N 1
ATOM 1531 C CA . SER A 1 205 ? 8.021 16.255 -26.853 1.00 39.03 205 SER A CA 1
ATOM 1532 C C . SER A 1 205 ? 6.501 16.206 -27.108 1.00 39.03 205 SER A C 1
ATOM 1534 O O . SER A 1 205 ? 5.966 17.028 -27.849 1.00 39.03 205 SER A O 1
ATOM 1536 N N . GLY A 1 206 ? 5.799 15.212 -26.550 1.00 42.03 206 GLY A N 1
ATOM 1537 C CA . GLY A 1 206 ? 4.341 15.079 -26.692 1.00 42.03 206 GLY A CA 1
ATOM 1538 C C . GLY A 1 206 ? 3.854 14.592 -28.063 1.00 42.03 206 GLY A C 1
ATOM 1539 O O . GLY A 1 206 ? 2.648 14.539 -28.288 1.00 42.03 206 GLY A O 1
ATOM 1540 N N . LYS A 1 207 ? 4.753 14.205 -28.979 1.00 40.75 207 LYS A N 1
ATOM 1541 C CA . LYS A 1 207 ? 4.387 13.587 -30.260 1.00 40.75 207 LYS A CA 1
ATOM 1542 C C . LYS A 1 207 ? 4.767 12.113 -30.267 1.00 40.75 207 LYS A C 1
ATOM 1544 O O . LYS A 1 207 ? 5.930 11.759 -30.084 1.00 40.75 207 LYS A O 1
ATOM 1549 N N . LEU A 1 208 ? 3.773 11.262 -30.517 1.00 43.28 208 LEU A N 1
ATOM 1550 C CA . LEU A 1 208 ? 3.991 9.851 -30.809 1.00 43.28 208 LEU A CA 1
ATOM 1551 C C . LEU A 1 208 ? 4.658 9.761 -32.186 1.00 43.28 208 LEU A C 1
ATOM 1553 O O . LEU A 1 208 ? 4.054 10.134 -33.191 1.00 43.28 208 LEU A O 1
ATOM 1557 N N . SER A 1 209 ? 5.905 9.303 -32.246 1.00 45.06 209 SER A N 1
ATOM 1558 C CA . SER A 1 209 ? 6.571 9.012 -33.519 1.00 45.06 209 SER A CA 1
ATOM 1559 C C . SER A 1 209 ? 6.722 7.507 -33.674 1.00 45.06 209 SER A C 1
ATOM 1561 O O . SER A 1 209 ? 7.242 6.837 -32.783 1.00 45.06 209 SER A O 1
ATOM 1563 N N . CYS A 1 210 ? 6.259 6.978 -34.807 1.00 47.88 210 CYS A N 1
ATOM 1564 C CA . CYS A 1 210 ? 6.363 5.559 -35.140 1.00 47.88 210 CYS A CA 1
ATOM 1565 C C . CYS A 1 210 ? 7.457 5.303 -36.187 1.00 47.88 210 CYS A C 1
ATOM 1567 O O . CYS A 1 210 ? 7.631 6.116 -37.100 1.00 47.88 210 CYS A O 1
ATOM 1569 N N . PRO A 1 211 ? 8.167 4.160 -36.121 1.00 53.38 211 PRO A N 1
ATOM 1570 C CA . PRO A 1 211 ? 9.108 3.765 -37.162 1.00 53.38 211 PRO A CA 1
ATOM 1571 C C . PRO A 1 211 ? 8.405 3.619 -38.527 1.00 53.38 211 PRO A C 1
ATOM 1573 O O . PRO A 1 211 ? 7.281 3.106 -38.578 1.00 53.38 211 PRO A O 1
ATOM 1576 N N . PRO A 1 212 ? 9.068 3.942 -39.656 1.00 58.91 212 PRO A N 1
ATOM 1577 C CA . PRO A 1 212 ? 8.465 3.870 -40.994 1.00 58.91 212 PRO A CA 1
ATOM 1578 C C . PRO A 1 212 ? 7.860 2.500 -41.336 1.00 58.91 212 PRO A C 1
ATOM 1580 O O . PRO A 1 212 ? 6.833 2.418 -42.006 1.00 58.91 212 PRO A O 1
ATOM 1583 N N . LYS A 1 213 ? 8.457 1.414 -40.826 1.00 48.84 213 LYS A N 1
ATOM 1584 C CA . LYS A 1 213 ? 8.002 0.033 -41.064 1.00 48.84 213 LYS A CA 1
ATOM 1585 C C . LYS A 1 213 ? 6.708 -0.337 -40.326 1.00 48.84 213 LYS A C 1
ATOM 1587 O O . LYS A 1 213 ? 6.096 -1.341 -40.667 1.00 48.84 213 LYS A O 1
ATOM 1592 N N . GLN A 1 214 ? 6.284 0.457 -39.344 1.00 50.94 214 GLN A N 1
ATOM 1593 C CA . GLN A 1 214 ? 5.107 0.193 -38.506 1.00 50.94 214 GLN A CA 1
ATOM 1594 C C . GLN A 1 214 ? 4.028 1.277 -38.637 1.00 50.94 214 GLN A C 1
ATOM 1596 O O . GLN A 1 214 ? 2.995 1.205 -37.973 1.00 50.94 214 GLN A O 1
ATOM 1601 N N . LYS A 1 215 ? 4.230 2.245 -39.544 1.00 57.56 215 LYS A N 1
ATOM 1602 C CA . LYS A 1 215 ? 3.333 3.384 -39.759 1.00 57.56 215 LYS A CA 1
ATOM 1603 C C . LYS A 1 215 ? 1.873 2.954 -39.956 1.00 57.56 215 LYS A C 1
ATOM 1605 O O . LYS A 1 215 ? 1.004 3.489 -39.293 1.00 57.56 215 LYS A O 1
ATOM 1610 N N . ARG A 1 216 ? 1.607 1.907 -40.749 1.00 52.69 216 ARG A N 1
ATOM 1611 C CA . ARG A 1 216 ? 0.238 1.403 -40.991 1.00 52.69 216 ARG A CA 1
ATOM 1612 C C . ARG A 1 216 ? -0.472 0.870 -39.741 1.00 52.69 216 ARG A C 1
ATOM 1614 O O . ARG A 1 216 ? -1.683 1.000 -39.648 1.00 52.69 216 ARG A O 1
ATOM 1621 N N . HIS A 1 217 ? 0.258 0.282 -38.795 1.00 49.25 217 HIS A N 1
ATOM 1622 C CA . HIS A 1 217 ? -0.329 -0.238 -37.557 1.00 49.25 217 HIS A CA 1
ATOM 1623 C C . HIS A 1 217 ? -0.582 0.890 -36.545 1.00 49.25 217 HIS A C 1
ATOM 1625 O O . HIS A 1 217 ? -1.613 0.906 -35.880 1.00 49.25 217 HIS A O 1
ATOM 1631 N N . CYS A 1 218 ? 0.318 1.878 -36.486 1.00 49.75 218 CYS A N 1
ATOM 1632 C CA . CYS A 1 218 ? 0.107 3.095 -35.702 1.00 49.75 218 CYS A CA 1
ATOM 1633 C C . CYS A 1 218 ? -1.043 3.943 -36.251 1.00 49.75 218 CYS A C 1
ATOM 1635 O O . CYS A 1 218 ? -1.909 4.357 -35.489 1.00 49.75 218 CYS A O 1
ATOM 1637 N N . ASP A 1 219 ? -1.084 4.145 -37.569 1.00 54.50 219 ASP A N 1
ATOM 1638 C CA . ASP A 1 219 ? -2.168 4.850 -38.250 1.00 54.50 219 ASP A CA 1
ATOM 1639 C C . ASP A 1 219 ? -3.502 4.124 -38.010 1.00 54.50 219 ASP A C 1
ATOM 1641 O O . ASP A 1 219 ? -4.514 4.779 -37.805 1.00 54.50 219 ASP A O 1
ATOM 1645 N N . TRP A 1 220 ? -3.511 2.784 -37.941 1.00 58.09 220 TRP A N 1
ATOM 1646 C CA . TRP A 1 220 ? -4.701 1.997 -37.594 1.00 58.09 220 TRP A CA 1
ATOM 1647 C C . TRP A 1 220 ? -5.148 2.179 -36.133 1.00 58.09 220 TRP A C 1
ATOM 1649 O O . TRP A 1 220 ? -6.339 2.362 -35.893 1.00 58.09 220 TRP A O 1
ATOM 1659 N N . LEU A 1 221 ? -4.224 2.187 -35.162 1.00 46.59 221 LEU A N 1
ATOM 1660 C CA . LEU A 1 221 ? -4.535 2.467 -33.749 1.00 46.59 221 LEU A CA 1
ATOM 1661 C C . LEU A 1 221 ? -5.075 3.893 -33.545 1.00 46.59 221 LEU A C 1
ATOM 1663 O O . LEU A 1 221 ? -6.010 4.085 -32.775 1.00 46.59 221 LEU A O 1
ATOM 1667 N N . ILE A 1 222 ? -4.525 4.874 -34.265 1.00 53.25 222 ILE A N 1
ATOM 1668 C CA . ILE A 1 222 ? -4.961 6.279 -34.226 1.00 53.25 222 ILE A CA 1
ATOM 1669 C C . ILE A 1 222 ? -6.304 6.464 -34.957 1.00 53.25 222 ILE A C 1
ATOM 1671 O O . ILE A 1 222 ? -7.161 7.211 -34.492 1.00 53.25 222 ILE A O 1
ATOM 1675 N N . ALA A 1 223 ? -6.518 5.777 -36.084 1.00 49.34 223 ALA A N 1
ATOM 1676 C CA . ALA A 1 223 ? -7.726 5.907 -36.903 1.00 49.34 223 ALA A CA 1
ATOM 1677 C C . ALA A 1 223 ? -8.943 5.154 -36.349 1.00 49.34 223 ALA A C 1
ATOM 1679 O O . ALA A 1 223 ? -10.071 5.497 -36.697 1.00 49.34 223 ALA A O 1
ATOM 1680 N N . ARG A 1 224 ? -8.742 4.127 -35.513 1.00 46.41 224 ARG A N 1
ATOM 1681 C CA . ARG A 1 224 ? -9.847 3.369 -34.912 1.00 46.41 224 ARG A CA 1
ATOM 1682 C C . ARG A 1 224 ? -10.569 4.150 -33.812 1.00 46.41 224 ARG A C 1
ATOM 1684 O O . ARG A 1 224 ? -11.721 3.836 -33.535 1.00 46.41 224 ARG A O 1
ATOM 1691 N N . ASP A 1 225 ? -9.920 5.154 -33.221 1.00 43.06 225 ASP A N 1
ATOM 1692 C CA . ASP A 1 225 ? -10.515 5.958 -32.153 1.00 43.06 225 ASP A CA 1
ATOM 1693 C C . ASP A 1 225 ? -10.035 7.430 -32.168 1.00 43.06 225 ASP A C 1
ATOM 1695 O O . ASP A 1 225 ? -9.350 7.896 -31.250 1.00 43.06 225 ASP A O 1
ATOM 1699 N N . PRO A 1 226 ? -10.360 8.195 -33.231 1.00 45.19 226 PRO A N 1
ATOM 1700 C CA . PRO A 1 226 ? -9.821 9.538 -33.467 1.00 45.19 226 PRO A CA 1
ATOM 1701 C C . PRO A 1 226 ? -10.298 10.602 -32.456 1.00 45.19 226 PRO A C 1
ATOM 1703 O O . PRO A 1 226 ? -9.912 11.764 -32.575 1.00 45.19 226 PRO A O 1
ATOM 1706 N N . GLY A 1 227 ? -11.121 10.229 -31.465 1.00 36.59 227 GLY A N 1
ATOM 1707 C CA . GLY A 1 227 ? -11.678 11.121 -30.441 1.00 36.59 227 GLY A CA 1
ATOM 1708 C C . GLY A 1 227 ? -11.257 10.829 -28.994 1.00 36.59 227 GLY A C 1
ATOM 1709 O O . GLY A 1 227 ? -11.492 11.675 -28.131 1.00 36.59 227 GLY A O 1
ATOM 1710 N N . ASN A 1 228 ? -10.619 9.687 -28.708 1.00 41.78 228 ASN A N 1
ATOM 1711 C CA . ASN A 1 228 ? -10.359 9.250 -27.326 1.00 41.78 228 ASN A CA 1
ATOM 1712 C C . ASN A 1 228 ? -8.972 9.589 -26.775 1.00 41.78 228 ASN A C 1
ATOM 1714 O O . ASN A 1 228 ? -8.687 9.325 -25.607 1.00 41.78 228 ASN A O 1
ATOM 1718 N N . TYR A 1 229 ? -8.121 10.230 -27.572 1.00 41.56 229 TYR A N 1
ATOM 1719 C CA . TYR A 1 229 ? -6.804 10.681 -27.135 1.00 41.56 229 TYR A CA 1
ATOM 1720 C C . TYR A 1 229 ? -6.770 12.206 -27.091 1.00 41.56 229 TYR A C 1
ATOM 1722 O O . TYR A 1 229 ? -6.359 12.867 -28.042 1.00 41.56 229 TYR A O 1
ATOM 1730 N N . GLN A 1 230 ? -7.227 12.780 -25.977 1.00 35.88 230 GLN A N 1
ATOM 1731 C CA . GLN A 1 230 ? -7.106 14.214 -25.730 1.00 35.88 230 GLN A CA 1
ATOM 1732 C C . GLN A 1 230 ? -5.847 14.476 -24.897 1.00 35.88 230 GLN A C 1
ATOM 1734 O O . GLN A 1 230 ? -5.680 13.927 -23.809 1.00 35.88 230 GLN A O 1
ATOM 1739 N N . TYR A 1 231 ? -4.942 15.291 -25.435 1.00 36.38 231 TYR A N 1
ATOM 1740 C CA . TYR A 1 231 ? -3.763 15.775 -24.723 1.00 36.38 231 TYR A CA 1
ATOM 1741 C C . TYR A 1 231 ? -4.212 16.740 -23.617 1.00 36.38 231 TYR A C 1
ATOM 1743 O O . TYR A 1 231 ? -4.679 17.837 -23.920 1.00 36.38 231 TYR A O 1
ATOM 1751 N N . ASP A 1 232 ? -4.101 16.325 -22.353 1.00 41.19 232 ASP A N 1
ATOM 1752 C CA . ASP A 1 232 ? -4.337 17.180 -21.185 1.00 41.19 232 ASP A CA 1
ATOM 1753 C C . ASP A 1 232 ? -2.986 17.673 -20.624 1.00 41.19 232 ASP A C 1
ATOM 1755 O O . ASP A 1 232 ? -2.196 16.860 -20.133 1.00 41.19 232 ASP A O 1
ATOM 1759 N N . PRO A 1 233 ? -2.674 18.979 -20.714 1.00 34.97 233 PRO A N 1
ATOM 1760 C CA . PRO A 1 233 ? -1.441 19.544 -20.170 1.00 34.97 233 PRO A CA 1
ATOM 1761 C C . PRO A 1 233 ? -1.459 19.793 -18.639 1.00 34.97 233 PRO A C 1
ATOM 1763 O O . PRO A 1 233 ? -0.549 20.447 -18.127 1.00 34.97 233 PRO A O 1
ATOM 1766 N N . GLY A 1 234 ? -2.455 19.311 -17.884 1.00 33.59 234 GLY A N 1
ATOM 1767 C CA . GLY A 1 234 ? -2.663 19.654 -16.469 1.00 33.59 234 GLY A CA 1
ATOM 1768 C C . GLY A 1 234 ? -1.926 18.833 -15.387 1.00 33.59 234 GLY A C 1
ATOM 1769 O O . GLY A 1 234 ? -2.087 17.623 -15.263 1.00 33.59 234 GLY A O 1
ATOM 1770 N N . LEU A 1 235 ? -1.231 19.569 -14.503 1.00 33.69 235 LEU A N 1
ATOM 1771 C CA . LEU A 1 235 ? -0.805 19.305 -13.105 1.00 33.69 235 LEU A CA 1
ATOM 1772 C C . LEU A 1 235 ? 0.403 18.411 -12.756 1.00 33.69 235 LEU A C 1
ATOM 1774 O O . LEU A 1 235 ? 0.922 18.568 -11.651 1.00 33.69 235 LEU A O 1
ATOM 1778 N N . TYR A 1 236 ? 0.966 17.607 -13.660 1.00 38.12 236 TYR A N 1
ATOM 1779 C CA . TYR A 1 236 ? 2.268 16.953 -13.416 1.00 38.12 236 TYR A CA 1
ATOM 1780 C C . TYR A 1 236 ? 3.143 16.995 -14.669 1.00 38.12 236 TYR A C 1
ATOM 1782 O O . TYR A 1 236 ? 3.001 16.177 -15.571 1.00 38.12 236 TYR A O 1
ATOM 1790 N N . GLY A 1 237 ? 4.071 17.956 -14.716 1.00 30.78 237 GLY A N 1
ATOM 1791 C CA . GLY A 1 237 ? 4.803 18.381 -15.920 1.00 30.78 237 GLY A CA 1
ATOM 1792 C C . GLY A 1 237 ? 5.680 17.351 -16.650 1.00 30.78 237 GLY A C 1
ATOM 1793 O O . GLY A 1 237 ? 6.386 17.745 -17.570 1.00 30.78 237 GLY A O 1
ATOM 1794 N N . TRP A 1 238 ? 5.655 16.064 -16.286 1.00 30.53 238 TRP A N 1
ATOM 1795 C CA . TRP A 1 238 ? 6.440 15.010 -16.951 1.00 30.53 238 TRP A CA 1
ATOM 1796 C C . TRP A 1 238 ? 5.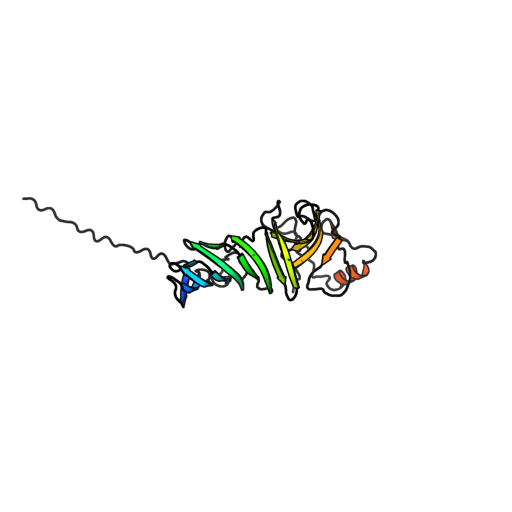715 13.660 -17.113 1.00 30.53 238 TRP A C 1
ATOM 1798 O O . TRP A 1 238 ? 6.299 12.729 -17.663 1.00 30.53 238 TRP A O 1
ATOM 1808 N N . LEU A 1 239 ? 4.449 13.538 -16.696 1.00 33.75 239 LEU A N 1
ATOM 1809 C CA . LEU A 1 239 ? 3.624 12.350 -16.948 1.00 33.75 239 LEU A CA 1
ATOM 1810 C C . LEU A 1 239 ? 2.403 12.752 -17.772 1.00 33.75 239 LEU A C 1
ATOM 1812 O O . LEU A 1 239 ? 1.395 13.204 -17.238 1.00 33.75 239 LEU A O 1
ATOM 1816 N N . SER A 1 240 ? 2.490 12.573 -19.088 1.00 31.67 240 SER A N 1
ATOM 1817 C CA . SER A 1 240 ? 1.318 12.658 -19.956 1.00 31.67 240 SER A CA 1
ATOM 1818 C C . SER A 1 240 ? 0.407 11.468 -19.655 1.00 31.67 240 SER A C 1
ATOM 1820 O O . SER A 1 240 ? 0.778 10.316 -19.889 1.00 31.67 240 SER A O 1
ATOM 1822 N N . ARG A 1 241 ? -0.781 11.732 -19.106 1.00 36.19 241 ARG A N 1
ATOM 1823 C CA . ARG A 1 241 ? -1.782 10.699 -18.834 1.00 36.19 241 ARG A CA 1
ATOM 1824 C C . ARG A 1 241 ? -2.574 10.435 -20.112 1.00 36.19 241 ARG A C 1
ATOM 1826 O O . ARG A 1 241 ? -3.309 11.296 -20.581 1.00 36.19 241 ARG A O 1
ATOM 1833 N N . LEU A 1 242 ? -2.427 9.240 -20.673 1.00 31.17 242 LEU A N 1
ATOM 1834 C CA . LEU A 1 242 ? -3.350 8.733 -21.684 1.00 31.17 242 LEU A CA 1
ATOM 1835 C C . LEU A 1 242 ? -4.563 8.172 -20.933 1.00 31.17 242 LEU A C 1
ATOM 1837 O O . LEU A 1 242 ? -4.459 7.133 -20.281 1.00 31.17 242 LEU A O 1
ATOM 1841 N N . THR A 1 243 ? -5.687 8.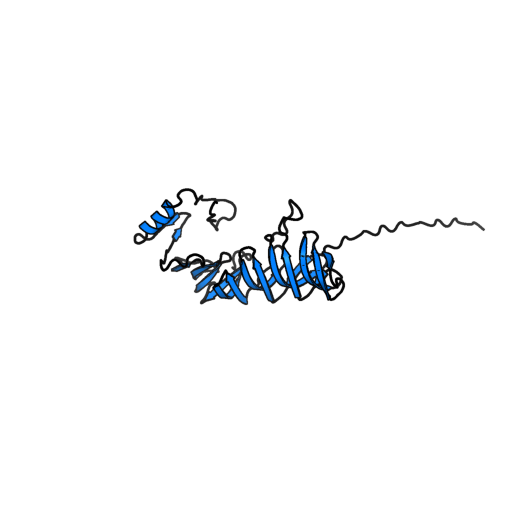884 -20.964 1.00 33.84 243 THR A N 1
ATOM 1842 C CA . THR A 1 243 ? -6.930 8.437 -20.318 1.00 33.84 243 THR A CA 1
ATOM 1843 C C . THR A 1 243 ? -7.935 8.078 -21.401 1.00 33.84 243 THR A C 1
ATOM 1845 O O . THR A 1 243 ? -8.206 8.901 -22.269 1.00 33.84 243 THR A O 1
ATOM 1848 N N . ILE A 1 244 ? -8.469 6.858 -21.352 1.00 31.81 244 ILE A N 1
ATOM 1849 C CA . ILE A 1 244 ? -9.559 6.412 -22.227 1.00 31.81 244 ILE A CA 1
ATOM 1850 C C . ILE A 1 244 ? -10.842 7.039 -21.674 1.00 31.81 244 ILE A C 1
ATOM 1852 O O . ILE A 1 244 ? -11.182 6.787 -20.515 1.00 31.81 244 ILE A O 1
ATOM 1856 N N . LYS A 1 245 ? -11.525 7.886 -22.453 1.00 30.00 245 LYS A N 1
ATOM 1857 C CA . LYS A 1 245 ? -12.907 8.265 -22.132 1.00 30.00 245 LYS A CA 1
ATOM 1858 C C . LYS A 1 245 ? -13.801 7.071 -22.478 1.00 30.00 245 LYS A C 1
ATOM 1860 O O . LYS A 1 245 ? -13.681 6.520 -23.569 1.00 30.00 245 LYS A O 1
ATOM 1865 N N . ASN A 1 246 ? -14.636 6.655 -21.526 1.00 37.34 246 ASN A N 1
ATOM 1866 C CA . ASN A 1 246 ? -15.801 5.822 -21.834 1.00 37.34 246 ASN A CA 1
ATOM 1867 C C . ASN A 1 246 ? -16.856 6.670 -22.542 1.00 37.34 246 ASN A C 1
ATOM 1869 O O . ASN A 1 246 ? -16.987 7.856 -22.153 1.00 37.34 246 ASN A O 1
#

Foldseek 3Di:
DDDDDDDDPPDDPPPPPPPQQWDWPDDDQQFAWGWIAGPQRWIWTGTHHHNHDFFWTKIFDCACPRPPPDGLLDDHGWMKTGGWDDDSNWIAAAAWIWIADPQRKIWTDGFTGGSNQRRHDWAWIWIDDDPDIATATFDAQPPPSRFTKGWRADDQAAAFGWIQGPQRWIWTAGHHSNHHDPQTQAIDHPVCPVDDDRFRFDDDPNDTDGDPVCVVVVCVVCVVCVPQADFDCDDDNPDGDRDGDD

Secondary structure (DSSP, 8-state):
--PPP---------------SEEEEEE-TTEEEEEEEETT--EEEEEEETTEEEEEEEEE--TTSSSTT---SSPTT-EEEEEEEEETTEEEEEEEEEEE-TTSEEEEEEEEEETTB--BPSEEEEEEETTEEEEEEEEE-TTTSS-EEEEEEE-TTTSEEEEE-TT--EEEEEEETTEE-SS-SEEE-TT---S------EEETTEEE--GGGHHHHHHHHHT-TTS------S-TT--------

Radius of gyration: 25.74 Å; chains: 1; bounding box: 42×48×109 Å

Sequence (246 aa):
MKVFPTIVFAGTILLVSCSPYWRCESGACDGGHARLISKYCDVYEGETRNGEPEGMGRWTSAGSRCTPGFTTGAAEGLMYEGPVTSANGTFRFDGEGTLTYPNGMVLGGTFKGHLASPGLQPGSGFFRYGNVDFRGEWVKRKADDREVLMCIQGDCLNGRGIRVSSTAMIVEGTFRNGSPAGSPCRISTPRNDAQGLCSSFWITSGKLSCPPKQKRHCDWLIARDPGNYQYDPGLYGWLSRLTIKN

Organism: NCBI:txid183

pLDDT: mean 76.35, std 21.68, range [30.0, 98.44]